Protein AF-0000000084733474 (afdb_homodimer)

Radius of gyration: 25.62 Å; Cα contacts (8 Å, |Δi|>4): 176; chains: 2; bounding box: 74×83×62 Å

Secondary structure (DSSP, 8-state):
------------------HHHHHHHHHHHHHHTT-EEEEEEE-HHHHHHHHHHHHHHT--HHHHHHHHHHHHHHHHHHH--SHHHHHHHHTTT---/------------------HHHHHHHHHHHHHHTT-EEEEEEE-HHHHHHHHHHHHHHT--HHHHHHHHHHHHHHHHHHH--SHHHHHHHHTTT---

Nearest PDB structures (foldseek):
  5zkt-assembly1_A  TM=7.595E-01  e=9.113E+00  Oryza sativa Japonica Group
  7vp2-assembly1_B  TM=7.028E-01  e=8.519E+00  Arabidopsis thaliana
  5kko-assembly1_B-3  TM=3.782E-01  e=2.072E+00  Vibrio cholerae
  8uk9-assembly1_A  TM=3.202E-01  e=9.113E+00  Tequatrovirus T4
  5zkt-assembly1_A  TM=7.589E-01  e=6.154E+00  Oryza sativa Japonica Group

pLDDT: mean 77.17, std 22.65, range [33.94, 98.25]

Solvent-accessible surface area (backbone atoms only — not comparable to full-atom values): 10976 Å² total; per-residue (Å²): 136,85,77,74,76,74,77,77,70,67,68,74,74,67,78,70,72,42,70,66,48,49,47,44,48,51,45,45,50,24,56,66,74,48,36,41,82,46,76,44,63,38,50,53,69,35,50,46,29,48,33,20,52,15,59,72,69,71,43,52,69,51,55,42,51,40,50,50,35,46,50,52,43,50,52,56,49,65,68,43,86,45,68,64,57,38,51,55,50,69,56,34,46,61,75,127,135,82,78,75,77,74,77,78,72,66,66,75,75,64,79,68,69,44,71,65,50,50,48,43,48,50,46,47,50,25,56,68,75,49,35,41,82,46,77,44,63,39,52,53,68,34,49,46,30,48,32,21,52,15,59,72,69,71,43,53,70,52,57,43,52,40,51,52,35,45,50,51,43,51,52,56,49,64,66,41,86,47,68,65,59,38,50,55,48,70,56,34,46,62,76,129

Structure (mmCIF, N/CA/C/O backbone):
data_AF-0000000084733474-model_v1
#
loop_
_entity.id
_entity.type
_entity.pdbx_description
1 polymer 'Uncharacterized protein'
#
loop_
_atom_site.group_PDB
_atom_site.id
_atom_site.type_symbol
_atom_site.label_atom_id
_atom_site.label_alt_id
_atom_site.label_comp_id
_atom_site.label_asym_id
_atom_site.label_entity_id
_atom_site.label_seq_id
_atom_site.pdbx_PDB_ins_code
_atom_site.Cartn_x
_atom_site.Cartn_y
_atom_site.Cartn_z
_atom_site.occupancy
_atom_site.B_iso_or_equiv
_atom_site.auth_seq_id
_atom_site.auth_comp_id
_atom_site.auth_asym_id
_atom_site.auth_atom_id
_atom_site.pdbx_PDB_model_num
ATOM 1 N N . MET A 1 1 ? -40.594 42.656 42.125 1 33.94 1 MET A N 1
ATOM 2 C CA . MET A 1 1 ? -39.219 42.156 42.312 1 33.94 1 MET A CA 1
ATOM 3 C C . MET A 1 1 ? -38.906 41.125 41.25 1 33.94 1 MET A C 1
ATOM 5 O O . MET A 1 1 ? -39.5 40.031 41.188 1 33.94 1 MET A O 1
ATOM 9 N N . LEU A 1 2 ? -38.656 41.625 40 1 41.28 2 LEU A N 1
ATOM 10 C CA . LEU A 1 2 ? -38.5 40.969 38.688 1 41.28 2 LEU A CA 1
ATOM 11 C C . LEU A 1 2 ? -37.219 40.125 38.656 1 41.28 2 LEU A C 1
ATOM 13 O O . LEU A 1 2 ? -36.125 40.625 38.875 1 41.28 2 LEU A O 1
ATOM 17 N N . ARG A 1 3 ? -37.375 38.844 39.188 1 41.34 3 ARG A N 1
ATOM 18 C CA . ARG A 1 3 ? -36.375 37.781 39.219 1 41.34 3 ARG A CA 1
ATOM 19 C C . ARG A 1 3 ? -35.812 37.5 37.844 1 41.34 3 ARG A C 1
ATOM 21 O O . ARG A 1 3 ? -36.531 37.125 36.906 1 41.34 3 ARG A O 1
ATOM 28 N N . ILE A 1 4 ? -34.875 38.375 37.406 1 42.75 4 ILE A N 1
ATOM 29 C CA . ILE A 1 4 ? -34.062 38.125 36.219 1 42.75 4 ILE A CA 1
ATOM 30 C C . ILE A 1 4 ? -33.438 36.75 36.281 1 42.75 4 ILE A C 1
ATOM 32 O O . ILE A 1 4 ? -32.688 36.438 37.188 1 42.75 4 ILE A O 1
ATOM 36 N N . TRP A 1 5 ? -34.188 35.719 35.875 1 42.12 5 TRP A N 1
ATOM 37 C CA . TRP A 1 5 ? -33.719 34.344 35.688 1 42.12 5 TRP A CA 1
ATOM 38 C C . TRP A 1 5 ? -32.406 34.312 34.906 1 42.12 5 TRP A C 1
ATOM 40 O O . TRP A 1 5 ? -32.344 34.781 33.75 1 42.12 5 TRP A O 1
ATOM 50 N N . CYS A 1 6 ? -31.328 34.688 35.594 1 38.88 6 CYS A N 1
ATOM 51 C CA . CYS A 1 6 ? -29.984 34.438 35.062 1 38.88 6 CYS A CA 1
ATOM 52 C C . CYS A 1 6 ? -29.875 33.031 34.469 1 38.88 6 CYS A C 1
ATOM 54 O O . CYS A 1 6 ? -30.109 32.031 35.125 1 38.88 6 CYS A O 1
ATOM 56 N N . ASN A 1 7 ? -30.422 32.781 33.219 1 39 7 ASN A N 1
ATOM 57 C CA . ASN A 1 7 ? -30.125 31.609 32.406 1 39 7 ASN A CA 1
ATOM 58 C C . ASN A 1 7 ? -28.641 31.219 32.5 1 39 7 ASN A C 1
ATOM 60 O O . ASN A 1 7 ? -27.766 32 32.125 1 39 7 ASN A O 1
ATOM 64 N N . SER A 1 8 ? -28.219 30.562 33.594 1 38.12 8 SER A N 1
ATOM 65 C CA . SER A 1 8 ? -26.922 29.938 33.812 1 38.12 8 SER A CA 1
ATOM 66 C C . SER A 1 8 ? -26.516 29.062 32.625 1 38.12 8 SER A C 1
ATOM 68 O O . SER A 1 8 ? -26.969 27.922 32.531 1 38.12 8 SER A O 1
ATOM 70 N N . VAL A 1 9 ? -26.609 29.531 31.406 1 40.81 9 VAL A N 1
ATOM 71 C CA . VAL A 1 9 ? -26.047 28.781 30.297 1 40.81 9 VAL A CA 1
ATOM 72 C C . VAL A 1 9 ? -24.641 28.328 30.625 1 40.81 9 VAL A C 1
ATOM 74 O O . VAL A 1 9 ? -23.688 29.094 30.484 1 40.81 9 VAL A O 1
ATOM 77 N N . MET A 1 10 ? -24.281 28 31.859 1 39.72 10 MET A N 1
ATOM 78 C CA . MET A 1 10 ? -22.906 27.516 31.984 1 39.72 10 MET A CA 1
ATOM 79 C C . MET A 1 10 ? -22.641 26.359 31.031 1 39.72 10 MET A C 1
ATOM 81 O O . MET A 1 10 ? -23 25.219 31.312 1 39.72 10 MET A O 1
ATOM 85 N N . GLY A 1 11 ? -23.297 26.344 29.859 1 39.81 11 GLY A N 1
ATOM 86 C CA . GLY A 1 11 ? -23 25.125 29.125 1 39.81 11 GLY A CA 1
ATOM 87 C C . GLY A 1 11 ? -21.547 24.719 29.172 1 39.81 11 GLY A C 1
ATOM 88 O O . GLY A 1 11 ? -20.656 25.562 29.109 1 39.81 11 GLY A O 1
ATOM 89 N N . GLY A 1 12 ? -21.125 23.828 30.109 1 41.09 12 GLY A N 1
ATOM 90 C CA . GLY A 1 12 ? -19.797 23.234 30.125 1 41.09 12 GLY A CA 1
ATOM 91 C C . GLY A 1 12 ? -19.203 23.047 28.75 1 41.09 12 GLY A C 1
ATOM 92 O O . GLY A 1 12 ? -19.859 22.5 27.859 1 41.09 12 GLY A O 1
ATOM 93 N N . VAL A 1 13 ? -18.641 24.031 28.078 1 44.81 13 VAL A N 1
ATOM 94 C CA . VAL A 1 13 ? -17.953 23.891 26.797 1 44.81 13 VAL A CA 1
ATOM 95 C C . VAL A 1 13 ? -17.141 22.594 26.781 1 44.81 13 VAL A C 1
ATOM 97 O O . VAL A 1 13 ? -16.234 22.422 27.594 1 44.81 13 VAL A O 1
ATOM 100 N N . LYS A 1 14 ? -17.781 21.484 26.891 1 46.5 14 LYS A N 1
ATOM 101 C CA . LYS A 1 14 ? -17.062 20.234 26.656 1 46.5 14 LYS A CA 1
ATOM 102 C C . LYS A 1 14 ? -15.898 20.422 25.688 1 46.5 14 LYS A C 1
ATOM 104 O O . LYS A 1 14 ? -15.992 21.203 24.734 1 46.5 14 LYS A O 1
ATOM 109 N N . GLY A 1 15 ? -14.711 20.344 26.25 1 48.09 15 GLY A N 1
ATOM 110 C CA . GLY A 1 15 ? -13.453 20.594 25.578 1 48.09 15 GLY A CA 1
ATOM 111 C C . GLY A 1 15 ? -13.469 20.203 24.109 1 48.09 15 GLY A C 1
ATOM 112 O O . GLY A 1 15 ? -13.867 19.094 23.766 1 48.09 15 GLY A O 1
ATOM 113 N N . MET A 1 16 ? -13.938 20.906 23.172 1 51.09 16 MET A N 1
ATOM 114 C CA . MET A 1 16 ? -13.875 20.719 21.734 1 51.09 16 MET A CA 1
ATOM 115 C C . MET A 1 16 ? -12.523 20.141 21.312 1 51.09 16 MET A C 1
ATOM 117 O O . MET A 1 16 ? -11.484 20.75 21.578 1 51.09 16 MET A O 1
ATOM 121 N N . THR A 1 17 ? -12.352 18.906 21.562 1 54.88 17 THR A N 1
ATOM 122 C CA . THR A 1 17 ? -11.141 18.281 21.031 1 54.88 17 THR A CA 1
ATOM 123 C C . THR A 1 17 ? -10.758 18.891 19.688 1 54.88 17 THR A C 1
ATOM 125 O O . THR A 1 17 ? -11.578 18.953 18.766 1 54.88 17 THR A O 1
ATOM 128 N N . THR A 1 18 ? -9.859 19.906 19.734 1 57.41 18 THR A 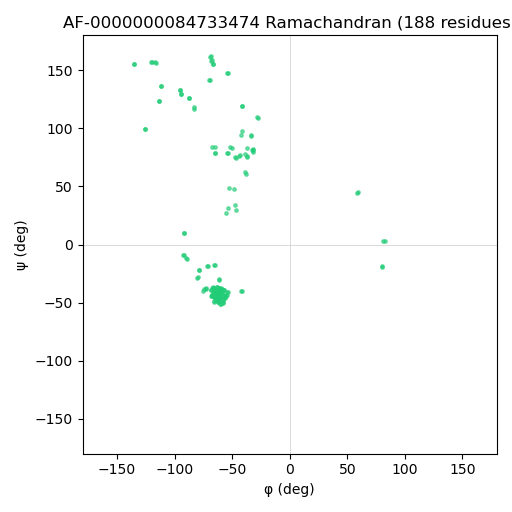N 1
ATOM 129 C CA . THR A 1 18 ? -9.406 20.531 18.5 1 57.41 18 THR A CA 1
ATOM 130 C C . THR A 1 18 ? -8.852 19.5 17.531 1 57.41 18 THR A C 1
ATOM 132 O O . THR A 1 18 ? -8.547 18.375 17.938 1 57.41 18 THR A O 1
ATOM 135 N N . ASP A 1 19 ? -9.039 19.797 16.344 1 51.94 19 ASP A N 1
ATOM 136 C CA . ASP A 1 19 ? -8.5 18.938 15.305 1 51.94 19 ASP A CA 1
ATOM 137 C C . ASP A 1 19 ? -7.086 18.469 15.641 1 51.94 19 ASP A C 1
ATOM 139 O O . ASP A 1 19 ? -6.73 17.312 15.406 1 51.94 19 ASP A O 1
ATOM 143 N N . ALA A 1 20 ? -6.352 19.453 16.203 1 57.91 20 ALA A N 1
ATOM 144 C CA . ALA A 1 20 ? -4.98 19.156 16.609 1 57.91 20 ALA A CA 1
ATOM 145 C C . ALA A 1 20 ? -4.953 18.109 17.719 1 57.91 20 ALA A C 1
ATOM 147 O O . ALA A 1 20 ? -4.102 17.203 17.703 1 57.91 20 ALA A O 1
ATOM 148 N N . GLU A 1 21 ? -5.867 18.266 18.688 1 58.22 21 GLU A N 1
ATOM 149 C CA . GLU A 1 21 ? -5.922 17.297 19.781 1 58.22 21 GLU A CA 1
ATOM 150 C C . GLU A 1 21 ? -6.363 15.922 19.281 1 58.22 21 GLU A C 1
ATOM 152 O O . GLU A 1 21 ? -5.844 14.898 19.734 1 58.22 21 GLU A O 1
ATOM 157 N N . ARG A 1 22 ? -7.375 15.992 18.438 1 54.16 22 ARG A N 1
ATOM 158 C CA . ARG A 1 22 ? -7.793 14.727 17.828 1 54.16 22 ARG A CA 1
ATOM 159 C C . ARG A 1 22 ? -6.645 14.086 17.062 1 54.16 22 ARG A C 1
ATOM 161 O O . ARG A 1 22 ? -6.426 12.875 17.156 1 54.16 22 ARG A O 1
ATOM 168 N N . GLN A 1 23 ? -5.883 14.945 16.406 1 52.75 23 GLN A N 1
ATOM 169 C CA . GLN A 1 23 ? -4.727 14.43 15.688 1 52.75 23 GLN A CA 1
ATOM 170 C C . GLN A 1 23 ? -3.666 13.898 16.641 1 52.75 23 GLN A C 1
ATOM 172 O O . GLN A 1 23 ? -3.074 12.844 16.391 1 52.75 23 GLN A O 1
ATOM 177 N N . ARG A 1 24 ? -3.457 14.672 17.641 1 52.75 24 ARG A N 1
ATOM 178 C CA . ARG A 1 24 ? -2.498 14.219 18.641 1 52.75 24 ARG A CA 1
ATOM 179 C C . ARG A 1 24 ? -2.945 12.898 19.266 1 52.75 24 ARG A C 1
ATOM 181 O O . ARG A 1 24 ? -2.129 12 19.484 1 52.75 24 ARG A O 1
ATOM 188 N N . LYS A 1 25 ? -4.18 12.922 19.703 1 52.88 25 LYS A N 1
ATOM 189 C CA . LYS A 1 25 ? -4.699 11.703 20.312 1 52.88 25 LYS A CA 1
ATOM 190 C C . LYS A 1 25 ? -4.559 10.508 19.375 1 52.88 25 LYS A C 1
ATOM 192 O O . LYS A 1 25 ? -4.207 9.414 19.812 1 52.88 25 LYS A O 1
ATOM 197 N N . HIS A 1 26 ? -4.926 10.852 18.188 1 50.81 26 HIS A N 1
ATOM 198 C CA . HIS A 1 26 ? -4.773 9.797 17.172 1 50.81 26 HIS A CA 1
ATOM 199 C C . HIS A 1 26 ? -3.316 9.375 17.047 1 50.81 26 HIS A C 1
ATOM 201 O O . HIS A 1 26 ? -3.02 8.18 16.969 1 50.81 26 HIS A O 1
ATOM 207 N N . ARG A 1 27 ? -2.514 10.43 17.078 1 54.19 27 ARG A N 1
ATOM 208 C CA . ARG A 1 27 ? -1.091 10.109 17.031 1 54.19 27 ARG A CA 1
ATOM 209 C C . ARG A 1 27 ? -0.665 9.359 18.297 1 54.19 27 ARG A C 1
ATOM 211 O O . ARG A 1 27 ? 0.15 8.438 18.234 1 54.19 27 ARG A O 1
ATOM 218 N N . SER A 1 28 ? -1.067 9.922 19.359 1 53.06 28 SER A N 1
ATOM 219 C CA . SER A 1 28 ? -0.696 9.32 20.625 1 53.06 28 SER A CA 1
ATOM 220 C C . SER A 1 28 ? -1.185 7.879 20.719 1 53.06 28 SER A C 1
ATOM 222 O O . SER A 1 28 ? -0.492 7.02 21.266 1 53.06 28 SER A O 1
ATOM 224 N N . LYS A 1 29 ? -2.436 7.738 20.422 1 50.53 29 LYS A N 1
ATOM 225 C CA . LYS A 1 29 ? -2.934 6.367 20.422 1 50.53 29 LYS A CA 1
ATOM 226 C C . LYS A 1 29 ? -2.123 5.492 19.453 1 50.53 29 LYS A C 1
ATOM 228 O O . LYS A 1 29 ? -1.88 4.32 19.734 1 50.53 29 LYS A O 1
ATOM 233 N N . ARG A 1 30 ? -1.852 6.219 18.359 1 51.59 30 ARG A N 1
ATOM 234 C CA . ARG A 1 30 ? -1.046 5.539 17.344 1 51.59 30 ARG A CA 1
ATOM 235 C C . ARG A 1 30 ? 0.323 5.16 17.906 1 51.59 30 ARG A C 1
ATOM 237 O O . ARG A 1 30 ? 0.874 4.113 17.547 1 51.59 30 ARG A O 1
ATOM 244 N N . GLY A 1 31 ? 0.824 6.137 18.719 1 53.56 31 GLY A N 1
ATOM 245 C CA . GLY A 1 31 ? 2.062 5.879 19.438 1 53.56 31 GLY A CA 1
ATOM 246 C C . GLY A 1 31 ? 1.932 4.789 20.484 1 53.56 31 GLY A C 1
ATOM 247 O O . GLY A 1 31 ? 2.871 4.023 20.719 1 53.56 31 GLY A O 1
ATOM 248 N N . ALA A 1 32 ? 0.804 4.871 21.016 1 54.97 32 ALA A N 1
ATOM 249 C CA . ALA A 1 32 ? 0.715 3.965 22.156 1 54.97 32 ALA A CA 1
ATOM 250 C C . ALA A 1 32 ? 0.559 2.518 21.703 1 54.97 32 ALA A C 1
ATOM 252 O O . ALA A 1 32 ? 1.132 1.605 22.297 1 54.97 32 ALA A O 1
ATOM 253 N N . ASP A 1 33 ? -0.227 2.293 20.672 1 65.12 33 ASP A N 1
ATOM 254 C CA . ASP A 1 33 ? -0.498 0.915 20.266 1 65.12 33 ASP A CA 1
ATOM 255 C C . ASP A 1 33 ? 0.5 0.44 19.219 1 65.12 33 ASP A C 1
ATOM 257 O O . ASP A 1 33 ? 0.443 -0.709 18.766 1 65.12 33 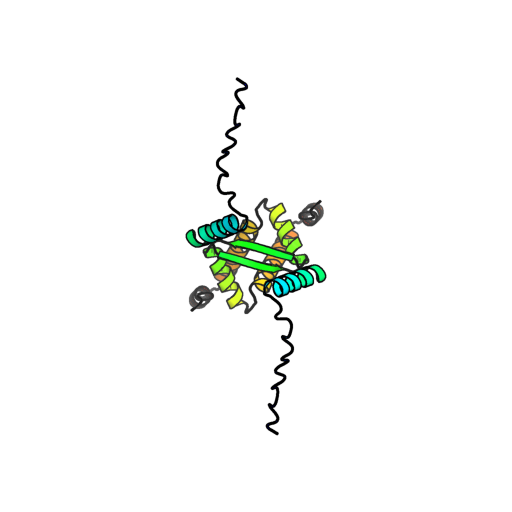ASP A O 1
ATOM 261 N N . GLY A 1 34 ? 1.566 1.28 19.016 1 79.44 34 GLY A N 1
ATOM 262 C CA . GLY A 1 34 ? 2.609 0.862 18.078 1 79.44 34 GLY A CA 1
ATOM 263 C C . GLY A 1 34 ? 2.258 1.114 16.625 1 79.44 34 GLY A C 1
ATOM 264 O O . GLY A 1 34 ? 2.922 0.603 15.727 1 79.44 34 GLY A O 1
ATOM 265 N N . TRP A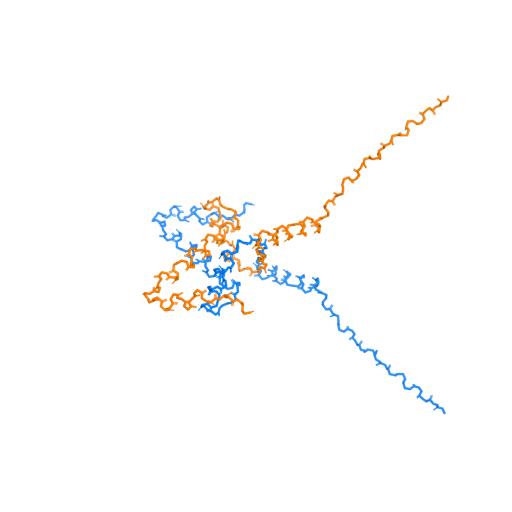 1 35 ? 1.137 1.715 16.453 1 83.56 35 TRP A N 1
ATOM 266 C CA . TRP A 1 35 ? 0.746 2.016 15.078 1 83.56 35 TRP A CA 1
ATOM 267 C C . TRP A 1 35 ? 1.647 3.088 14.477 1 83.56 35 TRP A C 1
ATOM 269 O O . TRP A 1 35 ? 2.141 3.965 15.195 1 83.56 35 TRP A O 1
ATOM 279 N N . LYS A 1 36 ? 1.967 2.887 13.133 1 88.06 36 LYS A N 1
ATOM 280 C CA . LYS A 1 36 ? 2.859 3.807 12.438 1 88.06 36 LYS A CA 1
ATOM 281 C C . LYS A 1 36 ? 2.105 4.605 11.375 1 88.06 36 LYS A C 1
ATOM 283 O O . LYS A 1 36 ? 1.238 4.062 10.688 1 88.06 36 LYS A O 1
ATOM 288 N N . TRP A 1 37 ? 2.424 5.91 11.367 1 85.88 37 TRP A N 1
ATOM 289 C CA . TRP A 1 37 ? 1.779 6.832 10.438 1 85.88 37 TRP A CA 1
ATOM 290 C C . TRP A 1 37 ? 2.529 6.879 9.109 1 85.88 37 TRP A C 1
ATOM 292 O O . TRP A 1 37 ? 3.758 6.977 9.086 1 85.88 37 TRP A O 1
ATOM 302 N N . ILE A 1 38 ? 1.769 6.629 7.996 1 88.62 38 ILE A N 1
ATOM 303 C CA . ILE A 1 38 ? 2.32 6.773 6.652 1 88.62 38 ILE A CA 1
ATOM 304 C C . ILE A 1 38 ? 1.629 7.926 5.934 1 88.62 38 ILE A C 1
ATOM 306 O O . ILE A 1 38 ? 0.399 7.988 5.883 1 88.62 38 ILE A O 1
ATOM 310 N N . ALA A 1 39 ? 2.365 8.875 5.477 1 87.69 39 ALA A N 1
ATOM 311 C CA . ALA A 1 39 ? 1.889 10.008 4.684 1 87.69 39 ALA A CA 1
ATOM 312 C C . ALA A 1 39 ? 2.658 10.125 3.371 1 87.69 39 ALA A C 1
ATOM 314 O O . ALA A 1 39 ? 3.787 10.617 3.348 1 87.69 39 ALA A O 1
ATOM 315 N N . ILE A 1 40 ? 2.039 9.625 2.305 1 89.44 40 ILE A N 1
ATOM 316 C CA . ILE A 1 40 ? 2.723 9.602 1.016 1 89.44 40 ILE A CA 1
ATOM 317 C C . ILE A 1 40 ? 1.768 10.07 -0.082 1 89.44 40 ILE A C 1
ATOM 319 O O . ILE A 1 40 ? 0.547 10.039 0.093 1 89.44 40 ILE A O 1
ATOM 323 N N . GLN A 1 41 ? 2.381 10.594 -1.172 1 90.19 41 GLN A N 1
ATOM 324 C CA . GLN A 1 41 ? 1.635 10.867 -2.396 1 90.19 41 GLN A CA 1
ATOM 325 C C . GLN A 1 41 ? 1.757 9.711 -3.385 1 90.19 41 GLN A C 1
ATOM 327 O O . GLN A 1 41 ? 2.857 9.219 -3.637 1 90.19 41 GLN A O 1
ATOM 332 N N . ILE A 1 42 ? 0.601 9.344 -3.895 1 92.5 42 ILE A N 1
ATOM 333 C CA . ILE A 1 42 ? 0.645 8.242 -4.844 1 92.5 42 ILE A CA 1
ATOM 334 C C . ILE A 1 42 ? 0.111 8.703 -6.199 1 92.5 42 ILE A C 1
ATOM 336 O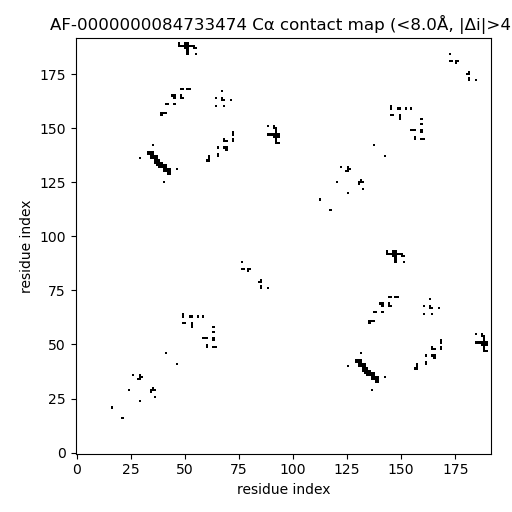 O . ILE A 1 42 ? -0.635 9.68 -6.277 1 92.5 42 ILE A O 1
ATOM 340 N N . SER A 1 43 ? 0.524 7.984 -7.285 1 92.38 43 SER A N 1
ATOM 341 C CA . SER A 1 43 ? 0.086 8.289 -8.641 1 92.38 43 SER A CA 1
ATOM 342 C C . SER A 1 43 ? -1.404 8.016 -8.812 1 92.38 43 SER A C 1
ATOM 344 O O . SER A 1 43 ? -1.976 7.188 -8.109 1 92.38 43 SER A O 1
ATOM 346 N N . PRO A 1 44 ? -2.045 8.711 -9.797 1 92.88 44 PRO A N 1
ATOM 347 C CA . PRO A 1 44 ? -3.479 8.523 -10.023 1 92.88 44 PRO A CA 1
ATOM 348 C C . PRO A 1 44 ? -3.836 7.078 -10.359 1 92.88 44 PRO A C 1
ATOM 350 O O . PRO A 1 44 ? -4.812 6.539 -9.836 1 92.88 44 PRO A O 1
ATOM 353 N N . PRO A 1 45 ? -3.076 6.324 -11.141 1 93.69 45 PRO A N 1
ATOM 354 C CA . PRO A 1 45 ? -3.432 4.926 -11.398 1 93.69 45 PRO A CA 1
ATOM 355 C C . PRO A 1 45 ? -3.387 4.062 -10.141 1 93.69 45 PRO A C 1
ATOM 357 O O . PRO A 1 45 ? -4.25 3.207 -9.945 1 93.69 45 PRO A O 1
ATOM 360 N N . ALA A 1 46 ? -2.369 4.305 -9.328 1 96.25 46 ALA A N 1
ATOM 361 C CA . ALA A 1 46 ? -2.26 3.541 -8.094 1 96.25 46 ALA A CA 1
ATOM 362 C C . ALA A 1 46 ? -3.414 3.859 -7.148 1 96.25 46 ALA A C 1
ATOM 364 O O . ALA A 1 46 ? -3.92 2.973 -6.457 1 96.25 46 ALA A O 1
ATOM 365 N N . TYR A 1 47 ? -3.789 5.129 -7.148 1 93.88 47 TYR A N 1
ATOM 366 C CA . TYR A 1 47 ? -4.918 5.523 -6.312 1 93.88 47 TYR A CA 1
ATOM 367 C C . TYR A 1 47 ? -6.203 4.848 -6.781 1 93.88 47 TYR A C 1
ATOM 369 O O . TYR A 1 47 ? -7.004 4.391 -5.961 1 93.88 47 TYR A O 1
ATOM 377 N N . SER A 1 48 ? -6.422 4.797 -8.062 1 95.31 48 SER A N 1
ATOM 378 C CA . SER A 1 48 ? -7.574 4.098 -8.617 1 95.31 48 SER A CA 1
ATOM 379 C C . SER A 1 48 ? -7.543 2.613 -8.266 1 95.31 48 SER A C 1
ATOM 381 O O . SER A 1 48 ? -8.578 2.027 -7.926 1 95.31 48 SER A O 1
ATOM 383 N N . ALA A 1 49 ? -6.352 2.043 -8.328 1 97.44 49 ALA A N 1
ATOM 384 C CA . ALA A 1 49 ? -6.191 0.639 -7.961 1 97.44 49 ALA A CA 1
ATOM 385 C C . ALA A 1 49 ? -6.578 0.406 -6.504 1 97.44 49 ALA A C 1
ATOM 387 O O . ALA A 1 49 ? -7.289 -0.552 -6.191 1 97.44 49 ALA A O 1
ATOM 388 N N . LEU A 1 50 ? -6.117 1.256 -5.656 1 97.25 50 LEU A N 1
ATOM 389 C CA . LEU A 1 50 ? -6.465 1.165 -4.242 1 97.25 50 LEU A CA 1
ATOM 390 C C . LEU A 1 50 ? -7.98 1.207 -4.055 1 97.25 50 LEU A C 1
ATOM 392 O O . LEU A 1 50 ? -8.531 0.428 -3.273 1 97.25 50 LEU A O 1
ATOM 396 N N . GLY A 1 51 ? -8.617 2.133 -4.793 1 96.19 51 GLY A N 1
ATOM 397 C CA . GLY A 1 51 ? -10.062 2.229 -4.73 1 96.19 51 GLY A CA 1
ATOM 398 C C . GLY A 1 51 ? -10.766 0.966 -5.195 1 96.19 51 GLY A C 1
ATOM 399 O O . GLY A 1 51 ? -11.711 0.503 -4.559 1 96.19 51 GLY A O 1
ATOM 400 N N . ARG A 1 52 ? -10.32 0.435 -6.242 1 97.25 52 ARG A N 1
ATOM 401 C CA . ARG A 1 52 ? -10.922 -0.785 -6.773 1 97.25 52 ARG A CA 1
ATOM 402 C C . ARG A 1 52 ? -10.75 -1.947 -5.801 1 97.25 52 ARG A C 1
ATOM 404 O O . ARG A 1 52 ? -11.711 -2.66 -5.504 1 97.25 52 ARG A O 1
ATOM 411 N N . LEU A 1 53 ? -9.562 -2.109 -5.309 1 97.69 53 LEU A N 1
ATOM 412 C CA . LEU A 1 53 ? -9.25 -3.207 -4.402 1 97.69 53 LEU A CA 1
ATOM 413 C C . LEU A 1 53 ? -10.039 -3.076 -3.102 1 97.69 53 LEU A C 1
ATOM 415 O O . LEU A 1 53 ? -10.578 -4.062 -2.598 1 97.69 53 LEU A O 1
ATOM 419 N N . THR A 1 54 ? -10.094 -1.81 -2.607 1 97.56 54 THR A N 1
ATOM 420 C CA . THR A 1 54 ? -10.836 -1.53 -1.382 1 97.56 54 THR A CA 1
ATOM 421 C C . THR A 1 54 ? -12.312 -1.877 -1.554 1 97.56 54 THR A C 1
ATOM 423 O O . THR A 1 54 ? -12.898 -2.559 -0.708 1 97.56 54 THR A O 1
ATOM 426 N N . ALA A 1 55 ? -12.844 -1.453 -2.645 1 96.75 55 ALA A N 1
ATOM 427 C CA . ALA A 1 55 ? -14.25 -1.719 -2.938 1 96.75 55 ALA A CA 1
ATOM 428 C C . ALA A 1 55 ? -14.484 -3.203 -3.197 1 96.75 55 ALA A C 1
ATOM 430 O O . ALA A 1 55 ? -15.484 -3.77 -2.746 1 96.75 55 ALA A O 1
ATOM 431 N N . PHE A 1 56 ? -13.57 -3.838 -3.885 1 96.38 56 PHE A N 1
ATOM 432 C CA . PHE A 1 56 ? -13.688 -5.246 -4.254 1 96.38 56 PHE A CA 1
ATOM 433 C C . PHE A 1 56 ? -13.68 -6.129 -3.014 1 96.38 56 PHE A C 1
ATOM 435 O O . PHE A 1 56 ? -14.461 -7.078 -2.92 1 96.38 56 PHE A O 1
ATOM 442 N N . TRP A 1 57 ? -12.812 -5.828 -2.049 1 96.88 57 TRP A N 1
ATOM 443 C CA . TRP A 1 57 ? -12.688 -6.629 -0.837 1 96.88 57 TRP A CA 1
ATOM 444 C C . TRP A 1 57 ? -13.586 -6.098 0.27 1 96.88 57 TRP A C 1
ATOM 446 O O . TRP A 1 57 ? -13.727 -6.723 1.323 1 96.88 57 TRP A O 1
ATOM 456 N N . SER A 1 58 ? -14.227 -4.902 0.108 1 97 58 SER A N 1
ATOM 457 C CA . SER A 1 58 ? -15.039 -4.254 1.136 1 97 58 SER A CA 1
ATOM 458 C C . SER A 1 58 ? -14.219 -3.971 2.389 1 97 58 SER A C 1
ATOM 460 O O . SER A 1 58 ? -14.633 -4.309 3.5 1 97 58 SER A O 1
ATOM 462 N N . LEU A 1 59 ? -13.047 -3.463 2.209 1 96.5 59 LEU A N 1
ATOM 463 C CA . LEU A 1 59 ? -12.117 -3.104 3.271 1 96.5 59 LEU A CA 1
ATOM 464 C C . LEU A 1 59 ? -11.844 -1.602 3.27 1 96.5 59 LEU A C 1
ATOM 466 O O . LEU A 1 59 ? -12.117 -0.919 2.279 1 96.5 59 LEU A O 1
ATOM 470 N N . SER A 1 60 ? -11.406 -1.126 4.465 1 95.56 60 SER A N 1
ATOM 471 C CA . SER A 1 60 ? -10.914 0.244 4.512 1 95.56 60 SER A CA 1
ATOM 472 C C . SER A 1 60 ? -9.586 0.376 3.766 1 95.56 60 SER A C 1
ATOM 474 O O . SER A 1 60 ? -8.938 -0.626 3.469 1 95.56 60 SER A O 1
ATOM 476 N N . ARG A 1 61 ? -9.195 1.563 3.396 1 94.19 61 ARG A N 1
ATOM 477 C CA . ARG A 1 61 ? -7.918 1.82 2.736 1 94.19 61 ARG A CA 1
ATOM 478 C C . ARG A 1 61 ? -6.758 1.253 3.549 1 94.19 61 ARG A C 1
ATOM 480 O O . ARG A 1 61 ? -5.844 0.637 2.992 1 94.19 61 ARG A O 1
ATOM 487 N N . ARG A 1 62 ? -6.812 1.396 4.902 1 94.5 62 ARG A N 1
ATOM 488 C CA . ARG A 1 62 ? -5.777 0.891 5.801 1 94.5 62 ARG A CA 1
ATOM 489 C C . ARG A 1 62 ? -5.676 -0.628 5.715 1 94.5 62 ARG A C 1
ATOM 491 O O . ARG A 1 62 ? -4.582 -1.172 5.539 1 94.5 62 ARG A O 1
ATOM 498 N N . GLU A 1 63 ? -6.789 -1.232 5.816 1 95.75 63 GLU A N 1
ATOM 499 C CA . GLU A 1 63 ? -6.812 -2.691 5.773 1 95.75 63 GLU A CA 1
ATOM 500 C C . GLU A 1 63 ? -6.328 -3.213 4.422 1 95.75 63 GLU A C 1
ATOM 502 O O . GLU A 1 63 ? -5.633 -4.23 4.355 1 95.75 63 GLU A O 1
ATOM 507 N N . THR A 1 64 ? -6.715 -2.562 3.352 1 98 64 THR A N 1
ATOM 508 C CA . THR A 1 64 ? -6.312 -2.963 2.008 1 98 64 THR A CA 1
ATOM 509 C C . THR A 1 64 ? -4.797 -2.895 1.854 1 98 64 THR A C 1
ATOM 511 O O . THR A 1 64 ? -4.172 -3.855 1.4 1 98 64 THR A O 1
ATOM 514 N N . ILE A 1 65 ? -4.188 -1.829 2.301 1 97.81 65 ILE A N 1
ATOM 515 C CA . ILE A 1 65 ? -2.75 -1.632 2.172 1 97.81 65 ILE A CA 1
ATOM 516 C C . ILE A 1 65 ? -2.01 -2.646 3.041 1 97.81 65 ILE A C 1
ATOM 518 O O . ILE A 1 65 ? -1.043 -3.27 2.592 1 97.81 65 ILE A O 1
ATOM 522 N N . GLU A 1 66 ? -2.502 -2.82 4.238 1 97.25 66 GLU A N 1
ATOM 523 C CA . GLU A 1 66 ? -1.881 -3.803 5.121 1 97.25 66 GLU A CA 1
ATOM 524 C C . GLU A 1 66 ? -1.945 -5.203 4.52 1 97.25 66 GLU A C 1
ATOM 526 O O . GLU A 1 66 ? -0.965 -5.949 4.562 1 97.25 66 GLU A O 1
ATOM 531 N N . LYS A 1 67 ? -3.074 -5.504 3.977 1 97.94 67 LYS A N 1
ATOM 532 C CA . LYS A 1 67 ? -3.27 -6.816 3.369 1 97.94 67 LYS A CA 1
ATOM 533 C C . LYS A 1 67 ? -2.287 -7.043 2.223 1 97.94 67 LYS A C 1
ATOM 535 O O . LYS A 1 67 ? -1.657 -8.102 2.137 1 97.94 67 LYS A O 1
ATOM 540 N N . ILE A 1 68 ? -2.127 -6.074 1.386 1 98.19 68 ILE A N 1
ATOM 541 C CA . ILE A 1 68 ? -1.277 -6.246 0.212 1 98.19 68 ILE A CA 1
ATOM 542 C C . ILE A 1 68 ? 0.19 -6.258 0.633 1 98.19 68 ILE A C 1
ATOM 544 O O . ILE A 1 68 ? 0.998 -7 0.071 1 98.19 68 ILE A O 1
ATOM 548 N N . LEU A 1 69 ? 0.548 -5.453 1.599 1 98 69 LEU A N 1
ATOM 549 C CA . LEU A 1 69 ? 1.916 -5.426 2.105 1 98 69 LEU A CA 1
ATOM 550 C C . LEU A 1 69 ? 2.297 -6.773 2.709 1 98 69 LEU A C 1
ATOM 552 O O . LEU A 1 69 ? 3.355 -7.324 2.396 1 98 69 LEU A O 1
ATOM 556 N N . MET A 1 70 ? 1.415 -7.266 3.539 1 97.94 70 MET A N 1
ATOM 557 C CA . MET A 1 70 ? 1.688 -8.523 4.219 1 97.94 70 MET A CA 1
ATOM 558 C C . MET A 1 70 ? 1.749 -9.68 3.225 1 97.94 70 MET A C 1
ATOM 560 O O . MET A 1 70 ? 2.588 -10.57 3.354 1 97.94 70 MET A O 1
ATOM 564 N N . ALA A 1 71 ? 0.883 -9.648 2.256 1 97.62 71 ALA A N 1
ATOM 565 C CA . ALA A 1 71 ? 0.88 -10.695 1.235 1 97.62 71 ALA A CA 1
ATOM 566 C C . ALA A 1 71 ? 2.164 -10.656 0.41 1 97.62 71 ALA A C 1
ATOM 568 O O . ALA A 1 71 ? 2.762 -11.703 0.134 1 97.62 71 ALA A O 1
ATOM 569 N N . GLU A 1 72 ? 2.568 -9.461 0.002 1 98.06 72 GLU A N 1
ATOM 570 C CA . GLU A 1 72 ? 3.787 -9.328 -0.792 1 98.06 72 GLU A CA 1
ATOM 571 C C . GLU A 1 72 ? 5.02 -9.719 0.021 1 98.06 72 GLU A C 1
ATOM 573 O O . GLU A 1 72 ? 5.949 -10.336 -0.507 1 98.06 72 GLU A O 1
ATOM 578 N N . ASP A 1 73 ? 5.078 -9.336 1.29 1 97 73 ASP A N 1
ATOM 579 C CA . ASP A 1 73 ? 6.164 -9.695 2.193 1 97 73 ASP A CA 1
ATOM 580 C C . ASP A 1 73 ? 6.305 -11.211 2.307 1 97 73 ASP A C 1
ATOM 582 O O . ASP A 1 73 ? 7.406 -11.75 2.176 1 97 73 ASP A O 1
ATOM 586 N N . LEU A 1 74 ? 5.191 -11.875 2.508 1 96.19 74 LEU A N 1
ATOM 587 C CA . LEU A 1 74 ? 5.184 -13.328 2.629 1 96.19 74 LEU A CA 1
ATOM 588 C C . LEU A 1 74 ? 5.594 -13.984 1.315 1 96.19 74 LEU A C 1
ATOM 590 O O . LEU A 1 74 ? 6.355 -14.953 1.314 1 96.19 74 LEU A O 1
ATOM 594 N N . LYS A 1 75 ? 5.027 -13.492 0.256 1 96.88 75 LYS A N 1
ATOM 595 C CA . LYS A 1 75 ? 5.383 -14.016 -1.061 1 96.88 75 LYS A CA 1
ATOM 596 C C . LYS A 1 75 ? 6.887 -13.906 -1.305 1 96.88 75 LYS A C 1
ATOM 598 O O . LYS A 1 75 ? 7.504 -14.852 -1.801 1 96.88 75 LYS A O 1
ATOM 603 N N . THR A 1 76 ? 7.488 -12.766 -0.987 1 97.25 76 THR A N 1
ATOM 604 C CA . THR A 1 76 ? 8.922 -12.555 -1.152 1 97.25 76 THR A CA 1
ATOM 605 C C . THR A 1 76 ? 9.711 -13.523 -0.271 1 97.25 76 THR A C 1
ATOM 607 O O . THR A 1 76 ? 10.68 -14.141 -0.727 1 97.25 76 THR A O 1
ATOM 610 N N . LEU A 1 77 ? 9.266 -13.688 0.961 1 95.25 77 LEU A N 1
ATOM 611 C CA . LEU A 1 77 ? 9.914 -14.586 1.91 1 95.25 77 LEU A CA 1
ATOM 612 C C . LEU A 1 77 ? 9.883 -16.016 1.407 1 95.25 77 LEU A C 1
ATOM 614 O O . LEU A 1 77 ? 10.867 -16.75 1.55 1 95.25 77 LEU A O 1
ATOM 618 N N . ARG A 1 78 ? 8.836 -16.375 0.801 1 95.44 78 ARG A N 1
ATOM 619 C CA . ARG A 1 78 ? 8.656 -17.75 0.352 1 95.44 78 ARG A CA 1
ATOM 620 C C . ARG A 1 78 ? 9.43 -18.016 -0.932 1 95.44 78 ARG A C 1
ATOM 622 O O . ARG A 1 78 ? 9.648 -19.172 -1.303 1 95.44 78 ARG A O 1
ATOM 629 N N . SER A 1 79 ? 9.688 -16.984 -1.578 1 95.94 79 SER A N 1
ATOM 630 C CA . SER A 1 79 ? 10.414 -17.141 -2.834 1 95.94 79 SER A CA 1
ATOM 631 C C . SER A 1 79 ? 11.867 -17.531 -2.584 1 95.94 79 SER A C 1
ATOM 633 O O . SER A 1 79 ? 12.555 -18.016 -3.492 1 95.94 79 SER A O 1
ATOM 635 N N . PHE A 1 80 ? 12.273 -17.281 -1.384 1 95.38 80 PHE A N 1
ATOM 636 C CA . PHE A 1 80 ? 13.648 -17.625 -1.052 1 95.38 80 PHE A CA 1
ATOM 637 C C . PHE A 1 80 ? 13.766 -19.094 -0.668 1 95.38 80 PHE A C 1
ATOM 639 O O . PHE A 1 80 ? 13.086 -19.562 0.248 1 95.38 80 PHE A O 1
ATOM 646 N N . SER A 1 81 ? 14.484 -19.938 -1.368 1 91.69 81 SER A N 1
ATOM 647 C CA . SER A 1 81 ? 14.68 -21.344 -1.085 1 91.69 81 SER A CA 1
ATOM 648 C C . SER A 1 81 ? 15.727 -21.547 0.006 1 91.69 81 SER A C 1
ATOM 650 O O . SER A 1 81 ? 15.68 -22.531 0.744 1 91.69 81 SER A O 1
ATOM 652 N N . ASN A 1 82 ? 16.562 -20.703 0.091 1 94 82 ASN A N 1
ATOM 653 C CA . ASN A 1 82 ? 17.672 -20.781 1.039 1 94 82 ASN A CA 1
ATOM 654 C C . ASN A 1 82 ? 17.344 -20.031 2.334 1 94 82 ASN A C 1
ATOM 656 O O . ASN A 1 82 ? 16.953 -18.875 2.303 1 94 82 ASN A O 1
ATOM 660 N N . PRO A 1 83 ? 17.547 -20.703 3.434 1 93.25 83 PRO A N 1
ATOM 661 C CA . PRO A 1 83 ? 17.281 -20.062 4.727 1 93.25 83 PRO A CA 1
ATOM 662 C C . PRO A 1 83 ? 18.141 -18.828 4.984 1 93.25 83 PRO A C 1
ATOM 664 O O . PRO A 1 83 ? 17.703 -17.891 5.648 1 93.25 83 PRO A O 1
ATOM 667 N N . GLU A 1 84 ? 19.266 -18.812 4.461 1 93.94 84 GLU A N 1
ATOM 668 C CA . GLU A 1 84 ? 20.156 -17.656 4.66 1 93.94 84 GLU A CA 1
ATOM 669 C C . GLU A 1 84 ? 19.578 -16.406 3.998 1 93.94 84 GLU A C 1
ATOM 671 O O . GLU A 1 84 ? 19.656 -15.312 4.562 1 93.94 84 GLU A O 1
ATOM 676 N N . LYS A 1 85 ? 19.125 -16.609 2.799 1 95.25 85 LYS A N 1
ATOM 677 C CA . LYS A 1 85 ? 18.531 -15.492 2.082 1 95.25 85 LYS A CA 1
ATOM 678 C C . LYS A 1 85 ? 17.281 -14.984 2.799 1 95.25 85 LYS A C 1
ATOM 680 O O . LYS A 1 85 ? 17.031 -13.781 2.84 1 95.25 85 LYS A O 1
ATOM 685 N N . ARG A 1 86 ? 16.5 -15.898 3.396 1 94.5 86 ARG A N 1
ATOM 686 C CA . ARG A 1 86 ? 15.312 -15.539 4.16 1 94.5 86 ARG A CA 1
ATOM 687 C C . ARG A 1 86 ? 15.68 -14.719 5.391 1 94.5 86 ARG A C 1
ATOM 689 O O . ARG A 1 86 ? 15.008 -13.734 5.711 1 94.5 86 ARG A O 1
ATOM 696 N N . GLN A 1 87 ? 16.719 -15.195 5.984 1 93.56 87 GLN A N 1
ATOM 697 C CA . GLN A 1 87 ? 17.172 -14.484 7.172 1 93.56 87 GLN A CA 1
ATOM 698 C C . GLN A 1 87 ? 17.688 -13.086 6.82 1 93.56 87 GLN A C 1
ATOM 700 O O . GLN A 1 87 ? 17.438 -12.125 7.547 1 93.56 87 GLN A O 1
ATOM 705 N N . ALA A 1 88 ? 18.453 -12.992 5.754 1 94.75 88 ALA A N 1
ATOM 706 C CA . ALA A 1 88 ? 18.969 -11.695 5.305 1 94.75 88 ALA A CA 1
ATOM 707 C C . ALA A 1 88 ? 17.828 -10.727 5.012 1 94.75 88 ALA A C 1
ATOM 709 O O . ALA A 1 88 ? 17.906 -9.539 5.336 1 94.75 88 ALA A O 1
ATOM 710 N N . TYR A 1 89 ? 16.812 -11.273 4.371 1 96.06 89 TYR A N 1
ATOM 711 C CA . TYR A 1 89 ? 15.648 -10.461 4.07 1 96.06 89 TYR A CA 1
ATOM 712 C C . TYR A 1 89 ? 14.977 -9.969 5.348 1 96.06 89 TYR A C 1
ATOM 714 O O . TYR A 1 89 ? 14.578 -8.805 5.441 1 96.06 89 TYR A O 1
ATOM 722 N N . MET A 1 90 ? 14.805 -10.797 6.375 1 93.69 90 MET A N 1
ATOM 723 C CA . MET A 1 90 ? 14.141 -10.453 7.629 1 93.69 90 MET A CA 1
ATOM 724 C C . MET A 1 90 ? 14.938 -9.406 8.398 1 93.69 90 MET A C 1
ATOM 726 O O . MET A 1 90 ? 14.391 -8.695 9.242 1 93.69 90 MET A O 1
ATOM 730 N N . GLU A 1 91 ? 16.156 -9.281 8.016 1 92.25 91 GLU A N 1
ATOM 731 C CA . GLU A 1 91 ? 17 -8.305 8.688 1 92.25 91 GLU A CA 1
ATOM 732 C C . GLU A 1 91 ? 16.922 -6.938 8.008 1 92.25 91 GLU A C 1
ATOM 734 O O . GLU A 1 91 ? 17.375 -5.934 8.555 1 92.25 91 GLU A O 1
ATOM 739 N N . LEU A 1 92 ? 16.328 -7.098 6.887 1 91 92 LEU A N 1
ATOM 740 C CA . LEU A 1 92 ? 16.125 -5.812 6.227 1 91 92 LEU A CA 1
ATOM 741 C C . LEU A 1 92 ? 15.117 -4.961 6.992 1 91 92 LEU A C 1
ATOM 743 O O . LEU A 1 92 ? 14.258 -5.492 7.691 1 91 92 LEU A O 1
ATOM 747 N N . GLY A 1 93 ? 15.055 -3.756 6.895 1 74.25 93 GLY A N 1
ATOM 748 C CA . GLY A 1 93 ? 14.078 -2.848 7.477 1 74.25 93 GLY A CA 1
ATOM 749 C C . GLY A 1 93 ? 14.352 -2.527 8.93 1 74.25 93 GLY A C 1
ATOM 750 O O . GLY A 1 93 ? 13.609 -1.759 9.555 1 74.25 93 GLY A O 1
ATOM 751 N N . LYS A 1 94 ? 15.117 -3.355 9.492 1 68.25 94 LYS A N 1
ATOM 752 C CA . LYS A 1 94 ? 15.508 -3.049 10.867 1 68.25 94 LYS A CA 1
ATOM 753 C C . LYS A 1 94 ? 16.344 -1.779 10.93 1 68.25 94 LYS A C 1
ATOM 755 O O . LYS A 1 94 ? 17.312 -1.625 10.172 1 68.25 94 LYS A O 1
ATOM 760 N N . THR A 1 95 ? 15.664 -0.616 10.859 1 52.91 95 THR A N 1
ATOM 761 C CA . THR A 1 95 ? 16.453 0.593 11.047 1 52.91 95 THR A CA 1
ATOM 762 C C . THR A 1 95 ? 17.469 0.405 12.172 1 52.91 95 THR A C 1
ATOM 764 O O . THR A 1 95 ? 17.125 -0.105 13.242 1 52.91 95 THR A O 1
ATOM 767 N N . LYS A 1 96 ? 18.828 0.56 11.727 1 42.97 96 LYS A N 1
ATOM 768 C CA . LYS A 1 96 ? 19.828 0.675 12.773 1 42.97 96 LYS A CA 1
ATOM 769 C C . LYS A 1 96 ? 19.531 1.854 13.695 1 42.97 96 LYS A C 1
ATOM 771 O O . LYS A 1 96 ? 18.922 2.834 13.281 1 42.97 96 LYS A O 1
ATOM 776 N N . MET B 1 1 ? 35.625 62.156 11.016 1 34.16 1 MET B N 1
ATOM 777 C CA . MET B 1 1 ? 34.344 61.906 10.344 1 34.16 1 MET B CA 1
ATOM 778 C C . MET B 1 1 ? 34.125 60.438 10.117 1 34.16 1 MET B C 1
ATOM 780 O O . MET B 1 1 ? 34.875 59.781 9.352 1 34.16 1 MET B O 1
ATOM 784 N N . LEU B 1 2 ? 33.844 59.719 11.227 1 42.12 2 LEU B N 1
ATOM 785 C CA . LEU B 1 2 ? 33.75 58.281 11.469 1 42.12 2 LEU B CA 1
ATOM 786 C C . LEU B 1 2 ? 32.594 57.656 10.695 1 42.12 2 LEU B C 1
ATOM 788 O O . LEU B 1 2 ? 31.453 58.062 10.898 1 42.12 2 LEU B O 1
ATOM 792 N N . ARG B 1 3 ? 32.875 57.312 9.383 1 41.94 3 ARG B N 1
ATOM 793 C CA . ARG B 1 3 ? 32 56.656 8.43 1 41.94 3 ARG B CA 1
ATOM 794 C C . ARG B 1 3 ? 31.453 55.344 9.008 1 41.94 3 ARG B C 1
ATOM 796 O O . ARG B 1 3 ? 32.219 54.438 9.305 1 41.94 3 ARG B O 1
ATOM 803 N N . ILE B 1 4 ? 30.438 55.469 9.875 1 43.38 4 ILE B N 1
ATOM 804 C CA . ILE B 1 4 ? 29.672 54.312 10.344 1 43.38 4 ILE B CA 1
ATOM 805 C C . ILE B 1 4 ? 29.172 53.5 9.141 1 43.38 4 ILE B C 1
ATOM 807 O O . ILE B 1 4 ? 28.438 54.031 8.297 1 43.38 4 ILE B O 1
ATOM 811 N N . TRP B 1 5 ? 30.016 52.594 8.578 1 43.22 5 TRP B N 1
ATOM 812 C CA . TRP B 1 5 ? 29.672 51.625 7.566 1 43.22 5 TRP B CA 1
ATOM 813 C C . TRP B 1 5 ? 28.375 50.875 7.934 1 43.22 5 TRP B C 1
ATOM 815 O O . TRP B 1 5 ? 28.312 50.219 8.977 1 43.22 5 TRP B O 1
ATOM 825 N N . CYS B 1 6 ? 27.266 51.562 7.766 1 39.41 6 CYS B N 1
ATOM 826 C CA . CYS B 1 6 ? 25.953 50.906 7.805 1 39.41 6 CYS B CA 1
ATOM 827 C C . CYS B 1 6 ? 25.969 49.625 7.016 1 39.41 6 CYS B C 1
ATOM 829 O O . CYS B 1 6 ? 26.25 49.625 5.816 1 39.41 6 CYS B O 1
ATOM 831 N N . ASN B 1 7 ? 26.562 48.5 7.531 1 39.88 7 ASN B N 1
ATOM 832 C CA . ASN B 1 7 ? 26.375 47.156 7.02 1 39.88 7 ASN B CA 1
ATOM 833 C C . ASN B 1 7 ? 24.922 46.938 6.566 1 39.88 7 ASN B C 1
ATOM 835 O O . ASN B 1 7 ? 24 47.031 7.363 1 39.88 7 ASN B O 1
ATOM 839 N N . SER B 1 8 ? 24.547 47.344 5.363 1 38.47 8 SER B N 1
ATOM 840 C CA . SER B 1 8 ? 23.297 47.125 4.645 1 38.47 8 SER B CA 1
ATOM 841 C C . SER B 1 8 ? 22.969 45.625 4.605 1 38.47 8 SER B C 1
ATOM 843 O O . SER B 1 8 ? 23.547 44.875 3.811 1 38.47 8 SER B O 1
ATOM 845 N N . VAL B 1 9 ? 23.031 44.938 5.723 1 41.75 9 VAL B N 1
ATOM 846 C CA . VAL B 1 9 ? 22.562 43.562 5.789 1 41.75 9 VAL B CA 1
ATOM 847 C C . VAL B 1 9 ? 21.188 43.438 5.129 1 41.75 9 VAL B C 1
ATOM 849 O O . VAL B 1 9 ? 20.156 43.656 5.773 1 41.75 9 VAL B O 1
ATOM 852 N N . MET B 1 10 ? 20.844 44.25 4.125 1 41.56 10 MET B N 1
ATOM 853 C CA . MET B 1 10 ? 19.5 44 3.596 1 41.56 10 MET B CA 1
ATOM 854 C C . MET B 1 10 ? 19.359 42.531 3.158 1 41.56 10 MET B C 1
ATOM 856 O O . MET B 1 10 ? 19.781 42.188 2.061 1 41.56 10 MET B O 1
ATOM 860 N N . GLY B 1 11 ? 20.125 41.625 3.76 1 40.47 11 GLY B N 1
ATOM 861 C CA . GLY B 1 11 ? 19.938 40.344 3.109 1 40.47 11 GLY B CA 1
ATOM 862 C C . GLY B 1 11 ? 18.484 40.062 2.768 1 40.47 11 GLY B C 1
ATOM 863 O O . GLY B 1 11 ? 17.578 40.406 3.531 1 40.47 11 GLY B O 1
ATOM 864 N N . GLY B 1 12 ? 18.047 40.312 1.507 1 41.16 12 GLY B N 1
ATOM 865 C CA . GLY B 1 12 ? 16.734 39.906 1.028 1 41.16 12 GLY B CA 1
ATOM 866 C C . GLY B 1 12 ? 16.219 38.625 1.661 1 41.16 12 GLY B C 1
ATOM 867 O O . GLY B 1 12 ? 16.953 37.625 1.735 1 41.16 12 GLY B O 1
ATOM 868 N N . VAL B 1 13 ? 15.648 38.594 2.848 1 45 13 VAL B N 1
ATOM 869 C CA . VAL B 1 13 ? 15.023 37.406 3.467 1 45 13 VAL B CA 1
ATOM 870 C C . VAL B 1 13 ? 14.297 36.594 2.406 1 45 13 VAL B C 1
ATOM 872 O O . VAL B 1 13 ? 13.352 37.062 1.779 1 45 13 VAL B O 1
ATOM 875 N N . LYS B 1 14 ? 15 36.125 1.435 1 46.31 14 LYS B N 1
ATOM 876 C CA . LYS B 1 14 ? 14.391 35.156 0.528 1 46.31 14 LYS B CA 1
ATOM 877 C C . LYS B 1 14 ? 13.305 34.344 1.233 1 46.31 14 LYS B C 1
ATOM 879 O O . LYS B 1 14 ? 13.422 34.031 2.418 1 46.31 14 LYS B O 1
ATOM 884 N N . GLY B 1 15 ? 12.086 34.656 0.811 1 48.16 15 GLY B N 1
ATOM 885 C CA . GLY B 1 15 ? 10.875 34.125 1.41 1 48.16 15 GLY B CA 1
ATOM 886 C C . GLY B 1 15 ? 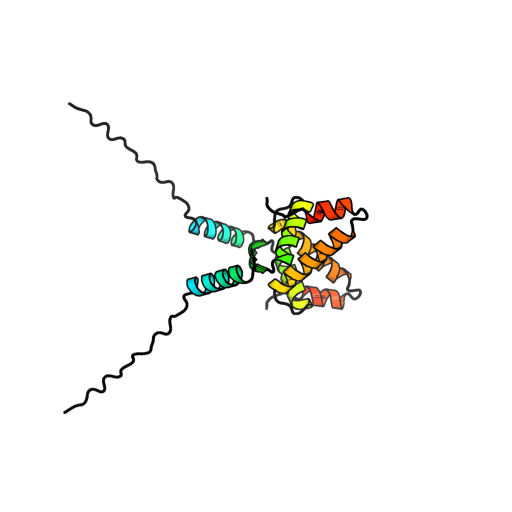11.047 32.719 1.955 1 48.16 15 GLY B C 1
ATOM 887 O O . GLY B 1 15 ? 11.539 31.812 1.258 1 48.16 15 GLY B O 1
ATOM 888 N N . MET B 1 16 ? 11.547 32.438 3.076 1 50.88 16 MET B N 1
ATOM 889 C CA . MET B 1 16 ? 11.625 31.141 3.766 1 50.88 16 MET B CA 1
ATOM 890 C C . MET B 1 16 ? 10.367 30.312 3.529 1 50.88 16 MET B C 1
ATOM 892 O O . MET B 1 16 ? 9.266 30.75 3.855 1 50.88 16 MET B O 1
ATOM 896 N N . THR B 1 17 ? 10.289 29.766 2.365 1 54.38 17 THR B N 1
ATOM 897 C CA . THR B 1 17 ? 9.18 28.844 2.168 1 54.38 17 THR B CA 1
ATOM 898 C C . THR B 1 17 ? 8.867 28.094 3.457 1 54.38 17 THR B C 1
ATOM 900 O O . THR B 1 17 ? 9.75 27.484 4.059 1 54.38 17 THR B O 1
ATOM 903 N N . THR B 1 18 ? 7.91 28.625 4.246 1 56.81 18 THR B N 1
ATOM 904 C CA . THR B 1 18 ? 7.512 27.969 5.488 1 56.81 18 THR B CA 1
ATOM 905 C C . THR B 1 18 ? 7.129 26.516 5.23 1 56.81 18 THR B C 1
ATOM 907 O O . THR B 1 18 ? 6.883 26.125 4.09 1 56.81 18 THR B O 1
ATOM 910 N N . ASP B 1 19 ? 7.395 25.781 6.18 1 51.75 19 ASP B N 1
ATOM 911 C CA . ASP B 1 19 ? 7.027 24.375 6.125 1 51.75 19 ASP B CA 1
ATOM 912 C C . ASP B 1 19 ? 5.629 24.188 5.543 1 51.75 19 ASP B C 1
ATOM 914 O O . ASP B 1 19 ? 5.387 23.266 4.762 1 51.75 19 ASP B O 1
ATOM 918 N N . ALA B 1 20 ? 4.766 25.125 5.988 1 57.47 20 ALA B N 1
ATOM 919 C CA . ALA B 1 20 ? 3.393 25.109 5.484 1 57.47 20 ALA B CA 1
ATOM 920 C C . ALA B 1 20 ? 3.355 25.344 3.98 1 57.47 20 ALA B C 1
ATOM 922 O O . ALA B 1 20 ? 2.582 24.703 3.262 1 57.47 20 ALA B O 1
ATOM 923 N N . GLU B 1 21 ? 4.176 26.312 3.523 1 57.34 21 GLU B N 1
ATOM 924 C CA . GLU B 1 21 ? 4.219 26.609 2.094 1 57.34 21 GLU B CA 1
ATOM 925 C C . GLU B 1 21 ? 4.801 25.438 1.31 1 57.34 21 GLU B C 1
ATOM 927 O O . GLU B 1 21 ? 4.324 25.109 0.219 1 57.34 21 GLU B O 1
ATOM 932 N N . ARG B 1 22 ? 5.863 24.922 1.889 1 54.12 22 ARG B N 1
ATOM 933 C CA . ARG B 1 22 ? 6.438 23.734 1.258 1 54.12 22 ARG B CA 1
ATOM 934 C C . ARG B 1 22 ? 5.422 22.609 1.199 1 54.12 22 ARG B C 1
ATOM 936 O O . ARG B 1 22 ? 5.301 21.922 0.176 1 54.12 22 ARG B O 1
ATOM 943 N N . GLN B 1 23 ? 4.652 22.531 2.26 1 53.09 23 GLN B N 1
ATOM 944 C CA . GLN B 1 23 ? 3.611 21.5 2.279 1 53.09 23 GLN B CA 1
ATOM 945 C C . GLN B 1 23 ? 2.518 21.812 1.262 1 53.09 23 GLN B C 1
ATOM 947 O O . GLN B 1 23 ? 2.035 20.922 0.566 1 53.09 23 GLN B O 1
ATOM 952 N N . ARG B 1 24 ? 2.16 23.031 1.27 1 52.44 24 ARG B N 1
ATOM 953 C CA . ARG B 1 24 ? 1.161 23.438 0.288 1 52.44 24 ARG B CA 1
ATOM 954 C C . ARG B 1 24 ? 1.656 23.188 -1.133 1 52.44 24 ARG B C 1
ATOM 956 O O . ARG B 1 24 ? 0.897 22.734 -1.988 1 52.44 24 ARG B O 1
ATOM 963 N N . LYS B 1 25 ? 2.844 23.688 -1.375 1 52.22 25 LYS B N 1
ATOM 964 C CA . LYS B 1 25 ? 3.408 23.5 -2.709 1 52.22 25 LYS B CA 1
ATOM 965 C C . LYS B 1 25 ? 3.436 22.016 -3.088 1 52.22 25 LYS B C 1
ATOM 967 O O . LYS B 1 25 ? 3.143 21.656 -4.23 1 52.22 25 LYS B O 1
ATOM 972 N N . HIS B 1 26 ? 3.861 21.312 -2.074 1 50.69 26 HIS B N 1
ATOM 973 C CA . HIS B 1 26 ? 3.871 19.875 -2.309 1 50.69 26 HIS B CA 1
ATOM 974 C C . HIS B 1 26 ? 2.467 19.359 -2.592 1 50.69 26 HIS B C 1
ATOM 976 O O . HIS B 1 26 ? 2.273 18.547 -3.496 1 50.69 26 HIS B O 1
ATOM 982 N N . ARG B 1 27 ? 1.573 19.938 -1.794 1 53.56 27 ARG B N 1
ATOM 983 C CA . ARG B 1 27 ? 0.189 19.562 -2.057 1 53.56 27 ARG B CA 1
ATOM 984 C C . ARG B 1 27 ? -0.269 20.062 -3.42 1 53.56 27 ARG B C 1
ATOM 986 O O . ARG B 1 27 ? -1.001 19.375 -4.133 1 53.56 27 ARG B O 1
ATOM 993 N N . SER B 1 28 ? -0.004 21.297 -3.6 1 52.34 28 SER B N 1
ATOM 994 C CA . SER B 1 28 ? -0.421 21.906 -4.855 1 52.34 28 SER B CA 1
ATOM 995 C C . SER B 1 28 ? 0.176 21.188 -6.055 1 52.34 28 SER B C 1
ATOM 997 O O . SER B 1 28 ? -0.479 21.031 -7.09 1 52.34 28 SER B O 1
ATOM 999 N N . LYS B 1 29 ? 1.474 21 -5.969 1 50.03 29 LYS B N 1
ATOM 1000 C CA . LYS B 1 29 ? 2.072 20.234 -7.062 1 50.03 29 LYS B CA 1
ATOM 1001 C C . LYS B 1 29 ? 1.409 18.859 -7.203 1 50.03 29 LYS B C 1
ATOM 1003 O O . LYS B 1 29 ? 1.247 18.359 -8.32 1 50.03 29 LYS B O 1
ATOM 1008 N N . ARG B 1 30 ? 1.157 18.375 -5.977 1 51.44 30 ARG B N 1
ATOM 1009 C CA . ARG B 1 30 ? 0.489 17.078 -5.934 1 51.44 30 ARG B CA 1
ATOM 1010 C C . ARG B 1 30 ? -0.882 17.156 -6.594 1 51.44 30 ARG B C 1
ATOM 1012 O O . ARG B 1 30 ? -1.315 16.188 -7.238 1 51.44 30 ARG B O 1
ATOM 1019 N N . GLY B 1 31 ? -1.524 18.328 -6.328 1 53.34 31 GLY B N 1
ATOM 1020 C CA . GLY B 1 31 ? -2.791 18.609 -6.984 1 53.34 31 GLY B CA 1
ATOM 1021 C C . GLY B 1 31 ? -2.656 18.812 -8.477 1 53.34 31 GLY B C 1
ATOM 1022 O O . GLY B 1 31 ? -3.545 18.438 -9.25 1 53.34 31 GLY B O 1
ATOM 1023 N N . ALA B 1 32 ? -1.588 19.422 -8.719 1 54.84 32 ALA B N 1
ATOM 1024 C CA . ALA B 1 32 ? -1.508 19.797 -10.125 1 54.84 32 ALA B CA 1
ATOM 1025 C C . ALA B 1 32 ? -1.197 18.594 -11.008 1 54.84 32 ALA B C 1
ATOM 1027 O O . ALA B 1 32 ? -1.72 18.46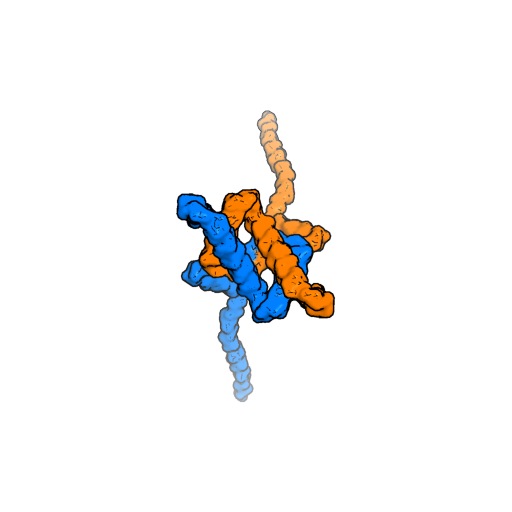9 -12.117 1 54.84 32 ALA B O 1
ATOM 1028 N N . ASP B 1 33 ? -0.333 17.703 -10.539 1 65 33 ASP B N 1
ATOM 1029 C CA . ASP B 1 33 ? 0.098 16.594 -11.391 1 65 33 ASP B CA 1
ATOM 1030 C C . ASP B 1 33 ? -0.794 15.367 -11.195 1 65 33 ASP B C 1
ATOM 1032 O O . ASP B 1 33 ? -0.598 14.344 -11.844 1 65 33 ASP B O 1
ATOM 1036 N N . GLY B 1 34 ? -1.931 15.586 -10.445 1 79.62 34 GLY B N 1
ATOM 1037 C CA . GLY B 1 34 ? -2.877 14.492 -10.281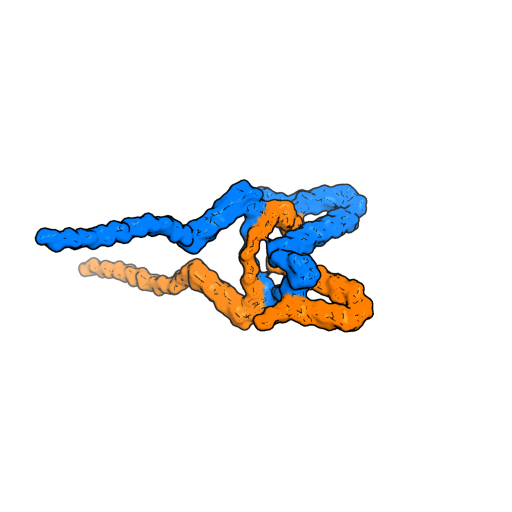 1 79.62 34 GLY B CA 1
ATOM 1038 C C . GLY B 1 34 ? -2.492 13.531 -9.172 1 79.62 34 GLY B C 1
ATOM 1039 O O . GLY B 1 34 ? -3.062 12.438 -9.062 1 79.62 34 GLY B O 1
ATOM 1040 N N . TRP B 1 35 ? -1.439 13.859 -8.516 1 83.75 35 TRP B N 1
ATOM 1041 C CA . TRP B 1 35 ? -1.022 12.992 -7.422 1 83.75 35 TRP B CA 1
ATOM 1042 C C . TRP B 1 35 ? -2.002 13.086 -6.254 1 83.75 35 TRP B C 1
ATOM 1044 O O . TRP B 1 35 ? -2.613 14.133 -6.031 1 83.75 35 TRP B O 1
ATOM 1054 N N . LYS B 1 36 ? -2.248 11.875 -5.613 1 88.5 36 LYS B N 1
ATOM 1055 C CA . LYS B 1 36 ? -3.201 11.805 -4.512 1 88.5 36 LYS B CA 1
ATOM 1056 C C . LYS B 1 36 ? -2.49 11.516 -3.189 1 88.5 36 LYS B C 1
ATOM 1058 O O . LYS B 1 36 ? -1.551 10.719 -3.146 1 88.5 36 LYS B O 1
ATOM 1063 N N . TRP B 1 37 ? -2.938 12.266 -2.174 1 85.94 37 TRP B N 1
ATOM 1064 C CA . TRP B 1 37 ? -2.35 12.148 -0.844 1 85.94 37 TRP B CA 1
ATOM 1065 C C . TRP B 1 37 ? -3.035 11.055 -0.04 1 85.94 37 TRP B C 1
ATOM 1067 O O . TRP B 1 37 ? -4.266 10.961 -0.021 1 85.94 37 TRP B O 1
ATOM 1077 N N . ILE B 1 38 ? -2.191 10.102 0.476 1 88.56 38 ILE B N 1
ATOM 1078 C CA . ILE B 1 38 ? -2.688 9.07 1.383 1 88.56 38 ILE B CA 1
ATOM 1079 C C . ILE B 1 38 ? -2.08 9.273 2.77 1 88.56 38 ILE B C 1
ATOM 1081 O O . ILE B 1 38 ? -0.86 9.383 2.91 1 88.56 38 ILE B O 1
ATOM 1085 N N . ALA B 1 39 ? -2.875 9.414 3.77 1 88.12 39 ALA B N 1
ATOM 1086 C CA . ALA B 1 39 ? -2.475 9.523 5.168 1 88.12 39 ALA B CA 1
ATOM 1087 C C . ALA B 1 39 ? -3.189 8.484 6.027 1 88.12 39 ALA B C 1
ATOM 1089 O O . ALA B 1 39 ? -4.355 8.664 6.387 1 88.12 39 ALA B O 1
ATOM 1090 N N . ILE B 1 40 ? -2.479 7.391 6.312 1 89.62 40 ILE B N 1
ATOM 1091 C CA . ILE B 1 40 ? -3.098 6.301 7.059 1 89.62 40 ILE B CA 1
ATOM 1092 C C . ILE B 1 40 ? -2.141 5.805 8.141 1 89.62 40 ILE B C 1
ATOM 1094 O O . ILE B 1 40 ? -0.933 6.039 8.062 1 89.62 40 ILE B O 1
ATOM 1098 N N . GLN B 1 41 ? -2.756 5.211 9.195 1 90.38 41 GLN B N 1
ATOM 1099 C CA . GLN B 1 41 ? -1.983 4.477 10.188 1 90.38 41 GLN B CA 1
ATOM 1100 C C . GLN B 1 41 ? -1.96 2.982 9.875 1 90.38 41 GLN B C 1
ATOM 1102 O O . GLN B 1 41 ? -3 2.391 9.57 1 90.38 41 GLN B O 1
ATOM 1107 N N . ILE B 1 42 ? -0.751 2.451 9.953 1 92.44 42 ILE B N 1
ATOM 1108 C CA . ILE B 1 42 ? -0.653 1.025 9.656 1 92.44 42 ILE B CA 1
ATOM 1109 C C . ILE B 1 42 ? -0.1 0.283 10.867 1 92.44 42 ILE B C 1
ATOM 1111 O O . ILE B 1 42 ? 0.559 0.881 11.719 1 92.44 42 ILE B O 1
ATOM 1115 N N . SER B 1 43 ? -0.391 -1.051 10.938 1 92.38 43 SER B N 1
ATOM 1116 C CA . SER B 1 43 ? 0.083 -1.901 12.023 1 92.38 43 SER B CA 1
ATOM 1117 C C . SER B 1 43 ? 1.6 -2.061 11.984 1 92.38 43 SER B C 1
ATOM 1119 O O . SER B 1 43 ? 2.209 -1.948 10.914 1 92.38 43 SER B O 1
ATOM 1121 N N . PRO B 1 44 ? 2.219 -2.357 13.164 1 92.94 44 PRO B N 1
ATOM 1122 C CA . PRO B 1 44 ? 3.674 -2.516 13.211 1 92.94 44 PRO B CA 1
ATOM 1123 C C . PRO B 1 44 ? 4.18 -3.621 12.289 1 92.94 44 PRO B C 1
ATOM 1125 O O . PRO B 1 44 ? 5.176 -3.436 11.586 1 92.94 44 PRO B O 1
ATOM 1128 N N . PRO B 1 45 ? 3.52 -4.762 12.133 1 93.81 45 PRO B N 1
ATOM 1129 C CA . PRO B 1 45 ? 4.012 -5.777 11.195 1 93.81 45 PRO B CA 1
ATOM 1130 C C . PRO B 1 45 ? 3.986 -5.301 9.75 1 93.81 45 PRO B C 1
ATOM 1132 O O . PRO B 1 45 ? 4.918 -5.582 8.984 1 93.81 45 PRO B O 1
ATOM 1135 N N . ALA B 1 46 ? 2.924 -4.609 9.398 1 96.19 46 ALA B N 1
ATOM 1136 C CA . ALA B 1 46 ? 2.824 -4.098 8.031 1 96.19 46 ALA B CA 1
ATOM 1137 C C . ALA B 1 46 ? 3.898 -3.049 7.762 1 96.19 46 ALA B C 1
ATOM 1139 O O . ALA B 1 46 ? 4.453 -2.988 6.66 1 96.19 46 ALA B O 1
ATOM 1140 N N . TYR B 1 47 ? 4.152 -2.254 8.781 1 93.94 47 TYR B N 1
ATOM 1141 C CA . TYR B 1 47 ? 5.199 -1.249 8.633 1 93.94 47 TYR B CA 1
ATOM 1142 C C . TYR B 1 47 ? 6.562 -1.905 8.445 1 93.94 47 TYR B C 1
ATOM 1144 O O . TYR B 1 47 ? 7.363 -1.463 7.613 1 93.94 47 TYR B O 1
ATOM 1152 N N . SER B 1 48 ? 6.848 -2.93 9.203 1 95.31 48 SER B N 1
ATOM 1153 C CA . SER B 1 48 ? 8.086 -3.686 9.039 1 95.31 48 SER B CA 1
ATOM 1154 C C . SER B 1 48 ? 8.18 -4.301 7.652 1 95.31 48 SER B C 1
ATOM 1156 O O . SER B 1 48 ? 9.25 -4.293 7.031 1 95.31 48 SER B O 1
ATOM 1158 N N . ALA B 1 49 ? 7.051 -4.812 7.188 1 97.38 49 ALA B N 1
ATOM 1159 C CA . ALA B 1 49 ? 7.008 -5.387 5.844 1 97.38 49 ALA B CA 1
ATOM 1160 C C . ALA B 1 49 ? 7.344 -4.336 4.789 1 97.38 49 ALA B C 1
ATOM 1162 O O . ALA B 1 49 ? 8.125 -4.602 3.869 1 97.38 49 ALA B O 1
ATOM 1163 N N . LEU B 1 50 ? 6.762 -3.193 4.922 1 97.25 50 LEU B N 1
ATOM 1164 C CA . LEU B 1 50 ? 7.059 -2.098 4.004 1 97.25 50 LEU B CA 1
ATOM 1165 C C . LEU B 1 50 ? 8.555 -1.786 3.994 1 97.25 50 LEU B C 1
ATOM 1167 O O . LEU B 1 50 ? 9.141 -1.588 2.93 1 97.25 50 LEU B O 1
ATOM 1171 N N . GLY B 1 51 ? 9.133 -1.757 5.203 1 96.19 51 GLY B N 1
ATOM 1172 C CA . GLY B 1 51 ? 10.562 -1.518 5.312 1 96.19 51 GLY B CA 1
ATOM 1173 C C . GLY B 1 51 ? 11.398 -2.586 4.633 1 96.19 51 GLY B C 1
ATOM 1174 O O . GLY B 1 51 ? 12.359 -2.273 3.926 1 96.19 51 GLY B O 1
ATOM 1175 N N . ARG B 1 52 ? 11.055 -3.77 4.824 1 97.25 52 ARG B N 1
ATOM 1176 C CA . ARG B 1 52 ? 11.789 -4.875 4.215 1 97.25 52 ARG B CA 1
ATOM 1177 C C . ARG B 1 52 ? 11.688 -4.82 2.693 1 97.25 52 ARG B C 1
ATOM 1179 O O . ARG B 1 52 ? 12.695 -4.934 1.994 1 97.25 52 ARG B O 1
ATOM 1186 N N . LEU B 1 53 ? 10.492 -4.633 2.217 1 97.69 53 LEU B N 1
ATOM 1187 C CA . LEU B 1 53 ? 10.242 -4.613 0.78 1 97.69 53 LEU B CA 1
ATOM 1188 C C . LEU B 1 53 ? 10.953 -3.434 0.123 1 97.69 53 LEU B C 1
ATOM 1190 O O . LEU B 1 53 ? 11.562 -3.582 -0.939 1 97.69 53 LEU B O 1
ATOM 1194 N N . THR B 1 54 ? 10.883 -2.273 0.824 1 97.5 54 THR B N 1
ATOM 1195 C CA . THR B 1 54 ? 11.547 -1.069 0.329 1 97.5 54 THR B CA 1
ATOM 1196 C C . THR B 1 54 ? 13.055 -1.279 0.228 1 97.5 54 THR B C 1
ATOM 1198 O O . THR B 1 54 ? 13.656 -0.974 -0.8 1 97.5 54 THR B O 1
ATOM 1201 N N . ALA B 1 55 ? 13.578 -1.835 1.254 1 96.69 55 ALA B N 1
ATOM 1202 C CA . ALA B 1 55 ? 15.008 -2.098 1.29 1 96.69 55 ALA B CA 1
ATOM 1203 C C . ALA B 1 55 ? 15.391 -3.184 0.289 1 96.69 55 ALA B C 1
ATOM 1205 O O . ALA B 1 55 ? 16.422 -3.082 -0.383 1 96.69 55 ALA B O 1
ATOM 1206 N N . PHE B 1 56 ? 14.57 -4.195 0.152 1 96.38 56 PHE B N 1
ATOM 1207 C CA . PHE B 1 56 ? 14.828 -5.328 -0.729 1 96.38 56 PHE B CA 1
ATOM 1208 C C . PHE B 1 56 ? 14.852 -4.883 -2.188 1 96.38 56 PHE B C 1
ATOM 1210 O O . PHE B 1 56 ? 15.719 -5.312 -2.957 1 96.38 56 PHE B O 1
ATOM 1217 N N . TRP B 1 57 ? 13.93 -4.016 -2.582 1 96.75 57 TRP B N 1
ATOM 1218 C CA . TRP B 1 57 ? 13.82 -3.559 -3.965 1 96.75 57 TRP B CA 1
ATOM 1219 C C . TRP B 1 57 ? 14.617 -2.275 -4.18 1 96.75 57 TRP B C 1
ATOM 1221 O O . TRP B 1 57 ? 14.758 -1.81 -5.312 1 96.75 57 TRP B O 1
ATOM 1231 N N . SER B 1 58 ? 15.156 -1.621 -3.109 1 96.81 58 SER B N 1
ATOM 1232 C CA . SER B 1 58 ? 15.844 -0.34 -3.188 1 96.81 58 SER B CA 1
ATOM 1233 C C . SER B 1 58 ? 14.945 0.745 -3.766 1 96.81 58 SER B C 1
ATOM 1235 O O . SER B 1 58 ? 15.336 1.459 -4.691 1 96.81 58 SER B O 1
ATOM 1237 N N . LEU B 1 59 ? 13.742 0.787 -3.314 1 96.44 59 LEU B N 1
ATOM 1238 C CA . LEU B 1 59 ? 12.734 1.758 -3.717 1 96.44 59 LEU B CA 1
ATOM 1239 C C . LEU B 1 59 ? 12.32 2.639 -2.539 1 96.44 59 LEU B C 1
ATOM 1241 O O . LEU B 1 59 ? 12.562 2.285 -1.383 1 96.44 59 LEU B O 1
ATOM 1245 N N . SER B 1 60 ? 11.805 3.84 -2.912 1 95.56 60 SER B N 1
ATOM 1246 C CA . SER B 1 60 ? 11.18 4.656 -1.877 1 95.56 60 SER B CA 1
ATOM 1247 C C . SER B 1 60 ? 9.883 4.023 -1.378 1 95.56 60 SER B C 1
ATOM 1249 O O . SER B 1 60 ? 9.344 3.117 -2.016 1 95.56 60 SER B O 1
ATOM 1251 N N . ARG B 1 61 ? 9.375 4.41 -0.234 1 94.31 61 ARG B N 1
ATOM 1252 C CA . ARG B 1 61 ? 8.109 3.924 0.311 1 94.31 61 ARG B CA 1
ATOM 1253 C C . ARG B 1 61 ? 6.977 4.117 -0.688 1 94.31 61 ARG B C 1
ATOM 1255 O O . ARG B 1 61 ? 6.148 3.221 -0.877 1 94.31 61 ARG B O 1
ATOM 1262 N N . ARG B 1 62 ? 6.957 5.277 -1.396 1 94.38 62 ARG B N 1
ATOM 1263 C CA . ARG B 1 62 ? 5.938 5.586 -2.391 1 94.38 62 ARG B CA 1
ATOM 1264 C C . ARG B 1 62 ? 5.977 4.59 -3.545 1 94.38 62 ARG B C 1
ATOM 1266 O O . ARG B 1 62 ? 4.953 4.016 -3.914 1 94.38 62 ARG B O 1
ATOM 1273 N N . GLU B 1 63 ? 7.141 4.41 -4.039 1 95.62 63 GLU B N 1
ATOM 1274 C CA . GLU B 1 63 ? 7.301 3.496 -5.168 1 95.62 63 GLU B CA 1
ATOM 1275 C C . GLU B 1 63 ? 6.93 2.066 -4.781 1 95.62 63 GLU B C 1
ATOM 1277 O O . GLU B 1 63 ? 6.336 1.336 -5.574 1 95.62 63 GLU B O 1
ATOM 1282 N N . THR B 1 64 ? 7.312 1.649 -3.582 1 98 64 THR B N 1
ATOM 1283 C CA . THR B 1 64 ? 7.016 0.306 -3.096 1 98 64 THR B CA 1
ATOM 1284 C C . THR B 1 64 ? 5.508 0.079 -3.016 1 98 64 THR B C 1
ATOM 1286 O O . THR B 1 64 ? 5 -0.918 -3.531 1 98 64 THR B O 1
ATOM 1289 N N . ILE B 1 65 ? 4.773 1.018 -2.471 1 97.81 65 ILE B N 1
ATOM 1290 C CA . ILE B 1 65 ? 3.33 0.896 -2.303 1 97.81 65 ILE B CA 1
ATOM 1291 C C . ILE B 1 65 ? 2.65 0.899 -3.672 1 97.81 65 ILE B C 1
ATOM 1293 O O . ILE B 1 65 ? 1.773 0.075 -3.938 1 97.81 65 ILE B O 1
ATOM 1297 N N . GLU B 1 66 ? 3.1 1.79 -4.512 1 97.12 66 GLU B N 1
ATOM 1298 C CA . GLU B 1 66 ? 2.527 1.841 -5.855 1 97.12 66 GLU B CA 1
ATOM 1299 C C . GLU B 1 66 ? 2.752 0.528 -6.598 1 97.12 66 GLU B C 1
ATOM 1301 O O . GLU B 1 66 ? 1.844 0.021 -7.262 1 97.12 66 GLU B O 1
ATOM 1306 N N . LYS B 1 67 ? 3.932 0.031 -6.465 1 97.94 67 LYS B N 1
ATOM 1307 C CA . LYS B 1 67 ? 4.273 -1.222 -7.133 1 97.94 67 LYS B CA 1
ATOM 1308 C C . LYS B 1 67 ? 3.377 -2.361 -6.66 1 97.94 67 LYS B C 1
ATOM 1310 O O . LYS B 1 67 ? 2.857 -3.127 -7.473 1 97.94 67 LYS B O 1
ATOM 1315 N N . ILE B 1 68 ? 3.16 -2.459 -5.387 1 98.25 68 ILE B N 1
ATOM 1316 C CA . ILE B 1 68 ? 2.385 -3.566 -4.836 1 98.25 68 ILE B CA 1
ATOM 1317 C C . ILE B 1 68 ? 0.908 -3.383 -5.176 1 98.25 68 ILE B C 1
ATOM 1319 O O . ILE B 1 68 ? 0.213 -4.352 -5.492 1 98.25 68 ILE B O 1
ATOM 1323 N N . LEU B 1 69 ? 0.426 -2.168 -5.133 1 98 69 LEU B N 1
ATOM 1324 C CA . LEU B 1 69 ? -0.959 -1.877 -5.484 1 98 69 LEU B CA 1
ATOM 1325 C C . LEU B 1 69 ? -1.242 -2.25 -6.938 1 98 69 LEU B C 1
ATOM 1327 O O . LEU B 1 69 ? -2.229 -2.93 -7.227 1 98 69 LEU B O 1
ATOM 1331 N N . MET B 1 70 ? -0.364 -1.796 -7.781 1 97.94 70 MET B N 1
ATOM 1332 C CA . MET B 1 70 ? -0.551 -2.045 -9.211 1 97.94 70 MET B CA 1
ATOM 1333 C C . MET B 1 70 ? -0.46 -3.537 -9.516 1 97.94 70 MET B C 1
ATOM 1335 O O . MET B 1 70 ? -1.219 -4.051 -10.336 1 97.94 70 MET B O 1
ATOM 1339 N N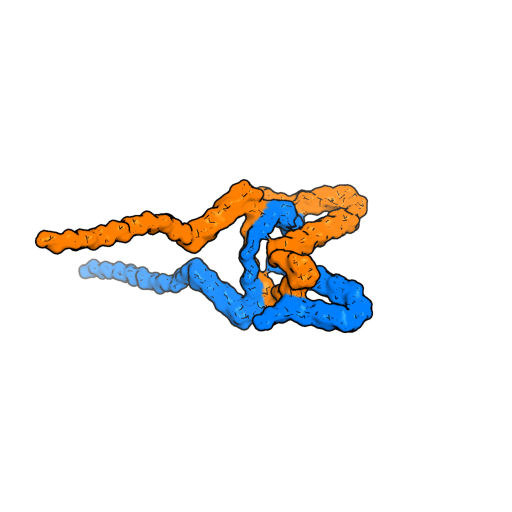 . ALA B 1 71 ? 0.459 -4.211 -8.875 1 97.62 71 ALA B N 1
ATOM 1340 C CA . ALA B 1 71 ? 0.604 -5.648 -9.078 1 97.62 71 ALA B CA 1
ATOM 1341 C C . ALA B 1 71 ? -0.637 -6.398 -8.602 1 97.62 71 ALA B C 1
ATOM 1343 O O . ALA B 1 71 ? -1.125 -7.301 -9.289 1 97.62 71 ALA B O 1
ATOM 1344 N N . GLU B 1 72 ? -1.127 -6.039 -7.418 1 98.06 72 GLU B N 1
ATOM 1345 C CA . GLU B 1 72 ? -2.314 -6.699 -6.887 1 98.06 72 GLU B CA 1
ATOM 1346 C C . GLU B 1 72 ? -3.541 -6.406 -7.746 1 98.06 72 GLU B C 1
ATOM 1348 O O . GLU B 1 72 ? -4.387 -7.281 -7.953 1 98.06 72 GLU B O 1
ATOM 1353 N N . ASP B 1 73 ? -3.693 -5.184 -8.219 1 96.94 73 ASP B N 1
ATOM 1354 C CA . ASP B 1 73 ? -4.785 -4.789 -9.102 1 96.94 73 ASP B CA 1
ATOM 1355 C C . ASP B 1 73 ? -4.789 -5.633 -10.375 1 96.94 73 ASP B C 1
ATOM 1357 O O . ASP B 1 73 ? -5.828 -6.164 -10.773 1 96.94 73 ASP B O 1
ATOM 1361 N N . LEU B 1 74 ? -3.633 -5.758 -10.977 1 96.06 74 LEU B N 1
ATOM 1362 C CA . LEU B 1 74 ? -3.494 -6.535 -12.203 1 96.06 74 LEU B CA 1
ATOM 1363 C C . LEU B 1 74 ? -3.781 -8.016 -11.945 1 96.06 74 LEU B C 1
ATOM 1365 O O . LEU B 1 74 ? -4.449 -8.672 -12.75 1 96.06 74 LEU B O 1
ATOM 1369 N N . LYS B 1 75 ? -3.221 -8.5 -10.883 1 96.88 75 LYS B N 1
ATOM 1370 C CA . LYS B 1 75 ? -3.465 -9.891 -10.508 1 96.88 75 LYS B CA 1
ATOM 1371 C C . LYS B 1 75 ? -4.957 -10.156 -10.352 1 96.88 75 LYS B C 1
ATOM 1373 O O . LYS B 1 75 ? -5.465 -11.18 -10.82 1 96.88 75 LYS B O 1
ATOM 1378 N N . THR B 1 76 ? -5.672 -9.273 -9.656 1 97.19 76 THR B N 1
ATOM 1379 C CA . THR B 1 76 ? -7.109 -9.414 -9.461 1 97.19 76 THR B CA 1
ATOM 1380 C C . THR B 1 76 ? -7.848 -9.367 -10.797 1 97.19 76 THR B C 1
ATOM 1382 O O . THR B 1 76 ? -8.727 -10.188 -11.055 1 97.19 76 THR B O 1
ATOM 1385 N N . LEU B 1 77 ? -7.445 -8.445 -11.648 1 95.25 77 LEU B N 1
ATOM 1386 C CA . LEU B 1 77 ? -8.055 -8.297 -12.969 1 95.25 77 LEU B CA 1
ATOM 1387 C C . LEU B 1 77 ? -7.867 -9.562 -13.797 1 95.25 77 LEU B C 1
ATOM 1389 O O . LEU B 1 77 ? -8.781 -9.984 -14.508 1 95.25 77 LEU B O 1
ATOM 1393 N N . ARG B 1 78 ? -6.77 -10.156 -13.664 1 95.44 78 ARG B N 1
ATOM 1394 C CA . ARG B 1 78 ? -6.434 -11.32 -14.469 1 95.44 78 ARG B CA 1
ATOM 1395 C C . ARG B 1 78 ? -7.125 -12.57 -13.938 1 95.44 78 ARG B C 1
ATOM 1397 O O . ARG B 1 78 ? -7.219 -13.586 -14.633 1 95.44 78 ARG B O 1
ATOM 1404 N N . SER B 1 79 ? -7.457 -12.484 -12.742 1 95.94 79 SER B N 1
ATOM 1405 C CA . SER B 1 79 ? -8.109 -13.648 -12.141 1 95.94 79 SER B CA 1
ATOM 1406 C C . SER B 1 79 ? -9.531 -13.812 -12.672 1 95.94 79 SER B C 1
ATOM 1408 O O . SER B 1 79 ? -10.125 -14.883 -12.531 1 95.94 79 SER B O 1
ATOM 1410 N N . PHE B 1 80 ? -10.008 -12.758 -13.211 1 95.38 80 PHE B N 1
ATOM 1411 C CA . PHE B 1 80 ? -11.359 -12.836 -13.75 1 95.38 80 PHE B CA 1
ATOM 1412 C C . PHE B 1 80 ? -11.359 -13.422 -15.148 1 95.38 80 PHE B C 1
ATOM 1414 O O . PHE B 1 80 ? -10.688 -12.898 -16.047 1 95.38 80 PHE B O 1
ATOM 1421 N N . SER B 1 81 ? -11.977 -14.531 -15.422 1 91.81 81 SER B N 1
ATOM 1422 C CA . SER B 1 81 ? -12.055 -15.18 -16.734 1 91.81 81 SER B CA 1
ATOM 1423 C C . SER B 1 81 ? -13.125 -14.531 -17.594 1 91.81 81 SER B C 1
ATOM 1425 O O . SER B 1 81 ? -13.008 -14.516 -18.828 1 91.81 81 SER B O 1
ATOM 1427 N N . ASN B 1 82 ? -14.039 -14.039 -17.016 1 94.19 82 ASN B N 1
ATOM 1428 C CA . ASN B 1 82 ? -15.172 -13.438 -17.719 1 94.19 82 ASN B CA 1
ATOM 1429 C C . ASN B 1 82 ? -14.984 -11.938 -17.891 1 94.19 82 ASN B C 1
ATOM 1431 O O . ASN B 1 82 ? -14.703 -11.219 -16.938 1 94.19 82 ASN B O 1
ATOM 1435 N N . PRO B 1 83 ? -15.164 -11.492 -19.094 1 93.44 83 PRO B N 1
ATOM 1436 C CA . PRO B 1 83 ? -15 -10.062 -19.375 1 93.44 83 PRO B CA 1
ATOM 1437 C C . PRO B 1 83 ? -15.984 -9.195 -18.594 1 93.44 83 PRO B C 1
ATOM 1439 O O . PRO B 1 83 ? -15.664 -8.055 -18.234 1 93.44 83 PRO B O 1
ATOM 1442 N N . GLU B 1 84 ? -17.094 -9.688 -18.312 1 94.12 84 GLU B N 1
ATOM 1443 C CA . GLU B 1 84 ? -18.094 -8.922 -17.562 1 94.12 84 GLU B CA 1
ATOM 1444 C C . GLU B 1 84 ? -17.625 -8.641 -16.141 1 94.12 84 GLU B C 1
ATOM 1446 O O . GLU B 1 84 ? -17.828 -7.539 -15.625 1 94.12 84 GLU B O 1
ATOM 1451 N N . LYS B 1 85 ? -17.094 -9.656 -15.539 1 95.31 85 LYS B N 1
ATOM 1452 C CA . LYS B 1 85 ? -16.562 -9.492 -14.188 1 95.31 85 LYS B CA 1
ATOM 1453 C C . LYS B 1 85 ? -15.406 -8.508 -14.164 1 95.31 85 LYS B C 1
ATOM 1455 O O . LYS B 1 85 ? -15.266 -7.727 -13.227 1 95.31 85 LYS B O 1
ATOM 1460 N N . ARG B 1 86 ? -14.578 -8.516 -15.219 1 94.56 86 ARG B N 1
ATOM 1461 C CA . ARG B 1 86 ? -13.453 -7.594 -15.344 1 94.56 86 ARG B CA 1
ATOM 1462 C C . ARG B 1 86 ? -13.945 -6.152 -15.469 1 94.56 86 ARG B C 1
ATOM 1464 O O . ARG B 1 86 ? -13.375 -5.246 -14.859 1 94.56 86 ARG B O 1
ATOM 1471 N N . GLN B 1 87 ? -14.961 -6.062 -16.25 1 93.69 87 GLN B N 1
ATOM 1472 C CA . GLN B 1 87 ? -15.531 -4.73 -16.438 1 93.69 87 GLN B CA 1
ATOM 1473 C C . GLN B 1 87 ? -16.156 -4.215 -15.148 1 93.69 87 GLN B C 1
ATOM 1475 O O . GLN B 1 87 ? -16.016 -3.035 -14.812 1 93.69 87 GLN B O 1
ATOM 1480 N N . ALA B 1 88 ? -16.875 -5.07 -14.453 1 94.88 88 ALA B N 1
ATOM 1481 C CA . ALA B 1 88 ? -17.484 -4.688 -13.18 1 94.88 88 ALA B CA 1
ATOM 1482 C C . ALA B 1 88 ? -16.422 -4.23 -12.18 1 94.88 88 ALA B C 1
ATOM 1484 O O . ALA B 1 88 ? -16.641 -3.268 -11.445 1 94.88 88 ALA B O 1
ATOM 1485 N N . TYR B 1 89 ? -15.352 -4.98 -12.164 1 96.12 89 TYR B N 1
ATOM 1486 C CA . TYR B 1 89 ? -14.242 -4.621 -11.281 1 96.12 89 TYR B CA 1
ATOM 1487 C C . TYR B 1 89 ? -13.68 -3.252 -11.648 1 96.12 89 TYR B C 1
ATOM 1489 O O . TYR B 1 89 ? -13.391 -2.441 -10.758 1 96.12 89 TYR B O 1
ATOM 1497 N N . MET B 1 90 ? -13.469 -2.924 -12.922 1 93.75 90 MET B N 1
ATOM 1498 C CA . MET B 1 90 ? -12.898 -1.664 -13.391 1 93.75 90 MET B CA 1
ATOM 1499 C C . MET B 1 90 ? -13.82 -0.494 -13.062 1 93.75 90 MET B C 1
ATOM 1501 O O . MET B 1 90 ? -13.367 0.652 -12.992 1 93.75 90 MET B O 1
ATOM 1505 N N . GLU B 1 91 ? -15.023 -0.829 -12.781 1 92.56 91 GLU B N 1
ATOM 1506 C CA . GLU B 1 91 ? -15.992 0.214 -12.453 1 92.56 91 GLU B CA 1
ATOM 1507 C C . GLU B 1 91 ? -15.992 0.515 -10.953 1 92.56 91 GLU B C 1
ATOM 1509 O O . GLU B 1 91 ? -16.578 1.51 -10.516 1 92.56 91 GLU B O 1
ATOM 1514 N N . LEU B 1 92 ? -15.336 -0.417 -10.383 1 91.12 92 LEU B N 1
ATOM 1515 C CA . LEU B 1 92 ? -15.219 -0.146 -8.953 1 91.12 92 LEU B CA 1
ATOM 1516 C C . LEU B 1 92 ? -14.336 1.066 -8.695 1 91.12 92 LEU B C 1
ATOM 1518 O O . LEU B 1 92 ? -13.461 1.387 -9.508 1 91.12 92 LEU B O 1
ATOM 1522 N N . GLY B 1 93 ? -14.375 1.711 -7.672 1 74.5 93 GLY B N 1
ATOM 1523 C CA . GLY B 1 93 ? -13.508 2.803 -7.254 1 74.5 93 GLY B CA 1
ATOM 1524 C C . GLY B 1 93 ? -13.875 4.129 -7.895 1 74.5 93 GLY B C 1
ATOM 1525 O O . GLY B 1 93 ? -13.242 5.152 -7.621 1 74.5 93 GLY B O 1
ATOM 1526 N N . LYS B 1 94 ? -14.594 4.008 -8.922 1 68.25 94 LYS B N 1
ATOM 1527 C CA . LYS B 1 94 ? -15.062 5.254 -9.523 1 68.25 94 LYS B CA 1
ATOM 1528 C C . LYS B 1 94 ? -16 6 -8.586 1 68.25 94 LYS B C 1
ATOM 1530 O O . LYS B 1 94 ? -16.953 5.41 -8.047 1 68.25 94 LYS B O 1
ATOM 1535 N N . THR B 1 95 ? -15.406 6.688 -7.586 1 53.03 95 THR B N 1
ATOM 1536 C CA . THR B 1 95 ? -16.297 7.504 -6.77 1 53.03 95 THR B CA 1
ATOM 1537 C C . THR B 1 95 ? -17.328 8.227 -7.645 1 53.03 95 THR B C 1
ATOM 1539 O O . THR B 1 95 ? -16.969 8.805 -8.672 1 53.03 95 THR B O 1
ATOM 1542 N N . LYS B 1 96 ? -18.672 7.871 -7.332 1 43.19 96 LYS B N 1
ATOM 1543 C CA . LYS B 1 96 ? -19.719 8.703 -7.922 1 43.19 96 LYS B CA 1
ATOM 1544 C C . LYS B 1 96 ? -19.547 10.164 -7.512 1 43.19 96 LYS B C 1
ATOM 1546 O O . LYS B 1 96 ? -19 10.461 -6.449 1 43.19 96 LYS B O 1
#

Organism: NCBI:txid412449

Sequence (192 aa):
MLRIWCNSVMGGVKGMTTDAERQRKHRSKRGADGWKWIAIQISPPAYSALGRLTAFWSLSRRETIEKILMAEDLKTLRSFSNPEKRQAYMELGKTKMLRIWCNSVMGGVKGMTTDAERQRKHRSKRGADGWKWIAIQISPPAYSALGRLTAFWSLSRRETIEKILMAEDLKTLRSFSNPEKRQAYMELGKTK

Foldseek 3Di:
DPPPPPPCCVVVPPPPCPPVNVVVVVVVVCVVVVHDDDDDDDDPVVVVVLVVQCVVVVHDSVVSVVVVVVVVLVVVLVVDPDPVVNVVSVPPPPDD/DPPPPPPCVVVVPPPPCPPVNVVVVVVVVCVVVVHDDDDDDDDPVVVVVLVVQCVVVVHDSVVSVVVVVVVVLVVVLVVDPDPVVNVVSVPPPPDD